Protein AF-A0A1Q3TSR3-F1 (afdb_monomer_lite)

Structure (mmCIF, N/CA/C/O backbone):
data_AF-A0A1Q3TSR3-F1
#
_entry.id   AF-A0A1Q3TSR3-F1
#
loop_
_atom_site.group_PDB
_atom_site.id
_atom_site.type_symbol
_atom_site.label_atom_id
_atom_site.label_alt_id
_atom_site.label_comp_id
_atom_site.label_asym_id
_atom_site.label_entity_id
_atom_site.label_seq_id
_atom_site.pdbx_PDB_ins_code
_atom_site.Cartn_x
_atom_site.Cartn_y
_atom_site.Cartn_z
_atom_site.occupancy
_atom_site.B_iso_or_equiv
_atom_site.auth_seq_id
_atom_site.auth_comp_id
_atom_site.auth_asym_id
_atom_site.auth_atom_id
_atom_site.pdbx_PDB_model_num
ATOM 1 N N . MET A 1 1 ? -26.569 11.097 -8.380 1.00 58.34 1 MET A N 1
ATOM 2 C CA . MET A 1 1 ? -26.283 9.776 -8.979 1.00 58.34 1 MET A CA 1
ATOM 3 C C . MET A 1 1 ? -24.776 9.674 -9.098 1.00 58.34 1 MET A C 1
ATOM 5 O O . MET A 1 1 ? -24.192 10.634 -9.585 1.00 58.34 1 MET A O 1
ATOM 9 N N . ALA A 1 2 ? -24.167 8.602 -8.595 1.00 80.19 2 ALA A N 1
ATOM 10 C CA . ALA A 1 2 ? -22.754 8.310 -8.834 1.00 80.19 2 ALA A CA 1
ATOM 11 C C . ALA A 1 2 ? -22.638 7.425 -10.086 1.00 80.19 2 ALA A C 1
ATOM 13 O O . ALA A 1 2 ? -23.535 6.622 -10.341 1.00 80.19 2 ALA A O 1
ATOM 14 N N . GLY A 1 3 ? -21.575 7.595 -10.866 1.00 85.56 3 GLY A N 1
ATOM 15 C CA . GLY A 1 3 ? -21.232 6.746 -12.009 1.00 85.56 3 GLY A CA 1
ATOM 16 C C . GLY A 1 3 ? -19.715 6.596 -12.090 1.00 85.56 3 GLY A C 1
ATOM 17 O O . GLY A 1 3 ? -19.014 7.419 -11.503 1.00 85.56 3 GLY A O 1
ATOM 18 N N . SER A 1 4 ? -19.234 5.569 -12.794 1.00 90.75 4 SER A N 1
ATOM 19 C CA . SER A 1 4 ? -17.802 5.372 -13.047 1.00 90.75 4 SER A CA 1
ATOM 20 C C . SER A 1 4 ? -17.506 5.007 -14.506 1.00 90.75 4 SER A C 1
ATOM 22 O O . SER A 1 4 ? -18.424 4.931 -15.333 1.00 90.75 4 SER A O 1
ATOM 24 N N . LYS A 1 5 ? -16.219 4.838 -14.830 1.00 93.31 5 LYS A N 1
ATOM 25 C CA . LYS A 1 5 ? -15.741 4.244 -16.079 1.00 93.31 5 LYS A CA 1
ATOM 26 C C . LYS A 1 5 ? -16.249 2.792 -16.173 1.00 93.31 5 LYS A C 1
ATOM 28 O O . LYS A 1 5 ? -16.798 2.234 -15.231 1.00 93.31 5 LYS A O 1
ATOM 33 N N . GLY A 1 6 ? -16.174 2.224 -17.373 1.00 95.50 6 GLY A N 1
ATOM 34 C CA . GLY A 1 6 ? -16.396 0.792 -17.566 1.00 95.50 6 GLY A CA 1
ATOM 35 C C . GLY A 1 6 ? -15.072 0.091 -17.825 1.00 95.50 6 GLY A C 1
ATOM 36 O O . GLY A 1 6 ? -14.167 0.707 -18.398 1.00 95.50 6 GLY A O 1
ATOM 37 N N . ASP A 1 7 ? -15.012 -1.206 -17.526 1.00 95.44 7 ASP A N 1
ATOM 38 C CA . ASP A 1 7 ? -13.801 -2.035 -17.566 1.00 95.44 7 ASP A CA 1
ATOM 39 C C . ASP A 1 7 ? -12.980 -1.864 -18.850 1.00 95.44 7 ASP A C 1
ATOM 41 O O . ASP A 1 7 ? -11.755 -1.804 -18.824 1.00 95.44 7 ASP A O 1
ATOM 45 N N . ALA A 1 8 ? -13.637 -1.765 -20.011 1.00 95.94 8 ALA A N 1
ATOM 46 C CA . ALA A 1 8 ? -12.945 -1.606 -21.290 1.00 95.94 8 ALA A CA 1
ATOM 47 C C . ALA A 1 8 ? -12.131 -0.300 -21.368 1.00 95.94 8 ALA A C 1
ATOM 49 O O . ALA A 1 8 ? -11.030 -0.280 -21.928 1.00 95.94 8 ALA A O 1
ATOM 50 N N . TYR A 1 9 ? -12.663 0.790 -20.812 1.00 96.88 9 TYR A N 1
ATOM 51 C CA . TYR A 1 9 ? -11.969 2.072 -20.788 1.00 96.88 9 TYR A CA 1
ATOM 52 C C . TYR A 1 9 ? -10.927 2.125 -19.669 1.00 96.88 9 TYR A C 1
ATOM 54 O O . TYR A 1 9 ? -9.826 2.609 -19.910 1.00 96.88 9 TYR A O 1
ATOM 62 N N . GLU A 1 10 ? -11.214 1.553 -18.499 1.00 97.06 10 GLU A N 1
ATOM 63 C CA . GLU A 1 10 ? -10.236 1.391 -17.410 1.00 97.06 10 GLU A CA 1
ATOM 64 C C . GLU A 1 10 ? -9.001 0.613 -17.875 1.00 97.06 10 GLU A C 1
ATOM 66 O O . GLU A 1 10 ? -7.874 1.082 -17.719 1.00 97.06 10 GLU A O 1
ATOM 71 N N . ASN A 1 11 ? -9.202 -0.515 -18.566 1.00 97.25 11 ASN A N 1
ATOM 72 C CA . ASN A 1 11 ? -8.103 -1.288 -19.145 1.00 97.25 11 ASN A CA 1
ATOM 73 C C . ASN A 1 11 ? -7.288 -0.450 -20.140 1.00 97.25 11 ASN A C 1
ATOM 75 O O . ASN A 1 11 ? -6.061 -0.489 -20.126 1.00 97.25 11 ASN A O 1
ATOM 79 N N . THR A 1 12 ? -7.960 0.352 -20.976 1.00 96.81 12 THR A N 1
ATOM 80 C CA . THR A 1 12 ? -7.287 1.234 -21.944 1.00 96.81 12 THR A CA 1
ATOM 81 C C . THR A 1 12 ? -6.431 2.289 -21.241 1.00 96.81 12 THR A C 1
ATOM 83 O O . THR A 1 12 ? -5.311 2.558 -21.679 1.00 96.81 12 THR A O 1
ATOM 86 N N . VAL A 1 13 ? -6.930 2.887 -20.154 1.00 96.19 13 VAL A N 1
ATOM 87 C CA . VAL A 1 13 ? -6.186 3.869 -19.350 1.00 96.19 13 VAL A CA 1
ATOM 88 C C . VAL A 1 13 ? -4.951 3.218 -18.731 1.00 96.19 13 VAL A C 1
ATOM 90 O O . VAL A 1 13 ? -3.838 3.718 -18.915 1.00 96.19 13 VAL A O 1
ATOM 93 N N . LEU A 1 14 ? -5.120 2.061 -18.091 1.00 96.94 14 LEU A N 1
ATOM 94 C CA . LEU A 1 14 ? -4.024 1.309 -17.484 1.00 96.94 14 LEU A CA 1
ATOM 95 C C . LEU A 1 14 ? -2.958 0.887 -18.500 1.00 96.94 14 LEU A C 1
ATOM 97 O O . LEU A 1 14 ? -1.765 1.053 -18.247 1.00 96.94 14 LEU A O 1
ATOM 101 N N . ASP A 1 15 ? -3.363 0.374 -19.660 1.00 97.25 15 ASP A N 1
ATOM 102 C CA . ASP A 1 15 ? -2.439 -0.050 -20.716 1.00 97.25 15 ASP A CA 1
ATOM 103 C C . ASP A 1 15 ? -1.756 1.133 -21.409 1.00 97.25 15 ASP A C 1
ATOM 105 O O . ASP A 1 15 ? -0.634 1.007 -21.898 1.00 97.25 15 ASP A O 1
ATOM 109 N N . THR A 1 16 ? -2.386 2.310 -21.399 1.00 95.38 16 THR A N 1
ATOM 110 C CA . THR A 1 16 ? -1.755 3.552 -21.858 1.00 95.38 16 THR A CA 1
ATOM 111 C C . THR A 1 16 ? -0.722 4.064 -20.859 1.00 95.38 16 THR A C 1
ATOM 113 O O . THR A 1 16 ? 0.236 4.714 -21.264 1.00 95.38 16 THR A O 1
ATOM 116 N N . ALA A 1 17 ? -0.877 3.794 -19.566 1.00 93.88 17 ALA A N 1
ATOM 117 C CA . ALA A 1 17 ? 0.067 4.256 -18.555 1.00 93.88 17 ALA A CA 1
ATOM 118 C C . ALA A 1 17 ? 1.223 3.270 -18.305 1.00 93.88 17 ALA A C 1
ATOM 120 O O . ALA A 1 17 ? 2.354 3.695 -18.052 1.00 93.88 17 ALA A O 1
ATOM 121 N N . LEU A 1 18 ? 0.949 1.965 -18.394 1.00 97.06 18 LEU A N 1
ATOM 122 C CA . LEU A 1 18 ? 1.868 0.877 -18.072 1.00 97.06 18 LEU A CA 1
ATOM 123 C C . LEU A 1 18 ? 1.843 -0.194 -19.168 1.00 97.06 18 LEU A C 1
ATOM 125 O O . LEU A 1 18 ? 0.794 -0.716 -19.528 1.00 97.06 18 LEU A O 1
ATOM 129 N N . GLY A 1 19 ? 3.017 -0.591 -19.641 1.00 97.00 19 GLY A N 1
ATOM 130 C CA . GLY A 1 19 ? 3.231 -1.623 -20.655 1.00 97.00 19 GLY A CA 1
ATOM 131 C C . GLY A 1 19 ? 3.391 -1.101 -22.087 1.00 97.00 19 GLY A C 1
ATOM 132 O O . GLY A 1 19 ? 3.723 -1.884 -22.976 1.00 97.00 19 GLY A O 1
ATOM 133 N N . ASN A 1 20 ? 3.218 0.205 -22.314 1.00 96.44 20 ASN A N 1
ATOM 134 C CA . ASN A 1 20 ? 3.200 0.832 -23.644 1.00 96.44 20 ASN A CA 1
ATOM 135 C C . ASN A 1 20 ? 4.579 1.251 -24.207 1.00 96.44 20 ASN A C 1
ATOM 137 O O . ASN A 1 20 ? 4.649 1.732 -25.337 1.00 96.44 20 ASN A O 1
ATOM 141 N N . GLY A 1 21 ? 5.665 1.141 -23.438 1.00 96.62 21 GLY A N 1
ATOM 142 C CA . GLY A 1 21 ? 7.004 1.608 -23.825 1.00 96.62 21 GLY A CA 1
ATOM 143 C C . GLY A 1 21 ? 7.363 3.044 -23.423 1.00 96.62 21 GLY A C 1
ATOM 144 O O . GLY A 1 21 ? 8.497 3.455 -23.668 1.00 96.62 21 GLY A O 1
ATOM 145 N N . SER A 1 22 ? 6.456 3.820 -22.818 1.00 95.12 22 SER A N 1
ATOM 146 C CA . SER A 1 22 ? 6.667 5.234 -22.473 1.00 95.12 22 SER A CA 1
ATOM 147 C C . SER A 1 22 ? 6.156 5.591 -21.065 1.00 95.12 22 SER A C 1
ATOM 149 O O . SER A 1 22 ? 4.959 5.487 -20.801 1.00 95.12 22 SER A O 1
ATOM 151 N N . PRO A 1 23 ? 7.024 6.052 -20.143 1.00 95.81 23 PRO A N 1
ATOM 152 C CA . PRO A 1 23 ? 8.473 6.206 -20.292 1.00 95.81 23 PRO A CA 1
ATOM 153 C C . PRO A 1 23 ? 9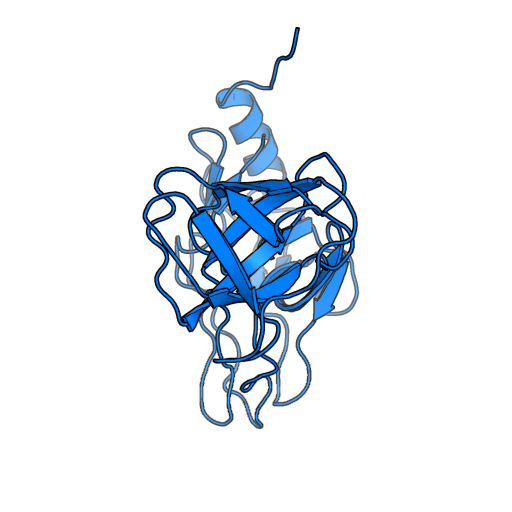.143 4.850 -20.530 1.00 95.81 23 PRO A C 1
ATOM 155 O O . PRO A 1 23 ? 8.568 3.830 -20.177 1.00 95.81 23 PRO A O 1
ATOM 158 N N . ALA A 1 24 ? 10.350 4.828 -21.105 1.00 97.50 24 ALA A N 1
ATOM 159 C CA . ALA A 1 24 ? 11.045 3.571 -21.411 1.00 97.50 24 ALA A CA 1
ATOM 160 C C . ALA A 1 24 ? 11.310 2.715 -20.160 1.00 97.50 24 ALA A C 1
ATOM 162 O O . ALA A 1 24 ? 11.262 1.484 -20.226 1.00 97.50 24 ALA A O 1
ATOM 163 N N . SER A 1 25 ? 11.543 3.373 -19.022 1.00 97.75 25 SER A N 1
ATOM 164 C CA . SER A 1 25 ? 11.776 2.738 -17.728 1.00 97.75 25 SER A CA 1
ATOM 165 C C . SER A 1 25 ? 10.881 3.339 -16.653 1.00 97.75 25 SER A C 1
ATOM 167 O O . SER A 1 25 ? 10.656 4.549 -16.625 1.00 97.75 25 SER A O 1
ATOM 169 N N . LEU A 1 26 ? 10.441 2.478 -15.744 1.00 98.19 26 LEU A N 1
ATOM 170 C CA . LEU A 1 26 ? 9.847 2.822 -14.457 1.00 98.19 26 LEU A CA 1
ATOM 171 C C . LEU A 1 26 ? 10.713 2.223 -13.351 1.00 98.19 26 LEU A C 1
ATOM 173 O O . LEU A 1 26 ? 11.457 1.270 -13.589 1.00 98.19 26 LEU A O 1
ATOM 177 N N . TYR A 1 27 ? 10.635 2.783 -12.151 1.00 98.69 27 TYR A N 1
ATOM 178 C CA . TYR A 1 27 ? 11.534 2.414 -11.063 1.00 98.69 27 TYR A CA 1
ATOM 179 C C . TYR A 1 27 ? 10.736 2.035 -9.824 1.00 98.69 27 TYR A C 1
ATOM 181 O O . TYR A 1 27 ? 10.052 2.873 -9.245 1.00 98.69 27 TYR A O 1
ATOM 189 N N . TRP A 1 28 ? 10.838 0.779 -9.408 1.00 98.69 28 TRP A N 1
ATOM 190 C CA . TRP A 1 28 ? 10.235 0.314 -8.167 1.00 98.69 28 TRP A CA 1
ATOM 191 C C . TRP A 1 28 ? 11.015 0.856 -6.976 1.00 98.69 28 TRP A C 1
ATOM 193 O O . TRP A 1 28 ? 12.214 0.604 -6.851 1.00 98.69 28 TRP A O 1
ATOM 203 N N . ALA A 1 29 ? 10.320 1.573 -6.105 1.00 98.56 29 ALA A N 1
ATOM 204 C CA . ALA A 1 29 ? 10.808 2.068 -4.832 1.00 98.56 29 ALA A CA 1
ATOM 205 C C . ALA A 1 29 ? 10.112 1.337 -3.677 1.00 98.56 29 ALA A C 1
ATOM 207 O O . ALA A 1 29 ? 8.945 0.958 -3.794 1.00 98.56 29 ALA A O 1
ATOM 208 N N . LEU A 1 30 ? 10.821 1.157 -2.563 1.00 98.44 30 LEU A N 1
ATOM 209 C CA . LEU A 1 30 ? 10.262 0.668 -1.305 1.00 98.44 30 LEU A CA 1
ATOM 210 C C . LEU A 1 30 ? 9.940 1.844 -0.391 1.00 98.44 30 LEU A C 1
ATOM 212 O O . LEU A 1 30 ? 10.745 2.762 -0.234 1.00 98.44 30 LEU A O 1
ATOM 216 N N . VAL A 1 31 ? 8.771 1.787 0.235 1.00 97.88 31 VAL A N 1
ATOM 217 C CA . VAL A 1 31 ? 8.251 2.859 1.083 1.00 97.88 31 VAL A CA 1
ATOM 218 C C . VAL A 1 31 ? 8.373 2.469 2.552 1.00 97.88 31 VAL A C 1
ATOM 220 O O . VAL A 1 31 ? 7.872 1.418 2.954 1.00 97.88 31 VAL A O 1
ATOM 223 N N . GLN A 1 32 ? 9.021 3.320 3.352 1.00 95.38 32 GLN A N 1
ATOM 224 C CA . GLN A 1 32 ? 9.084 3.183 4.810 1.00 95.38 32 GLN A CA 1
ATOM 225 C C . GLN A 1 32 ? 7.893 3.856 5.494 1.00 95.38 32 GLN A C 1
ATOM 227 O O . GLN A 1 32 ? 7.334 3.295 6.421 1.00 95.38 32 GLN A O 1
ATOM 232 N N . GLU A 1 33 ? 7.450 5.022 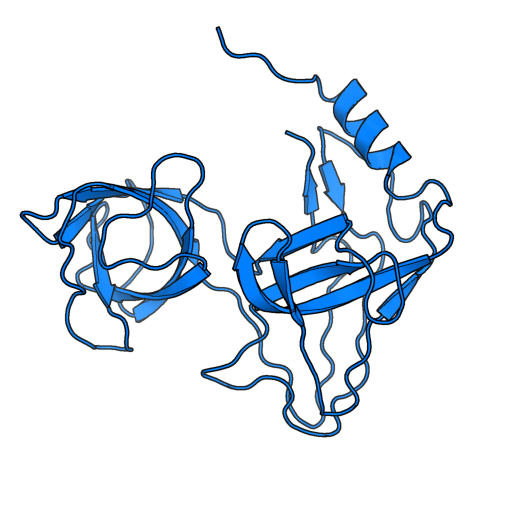5.032 1.00 93.31 33 GLU A N 1
ATOM 233 C CA . GLU A 1 33 ? 6.310 5.714 5.643 1.00 93.31 33 GLU A CA 1
ATOM 234 C C . GLU A 1 33 ? 5.465 6.386 4.572 1.00 93.31 33 GLU A C 1
ATOM 236 O O . GLU A 1 33 ? 6.003 7.058 3.701 1.00 93.31 33 GLU A O 1
ATOM 241 N N . PHE A 1 34 ? 4.144 6.246 4.648 1.00 93.44 34 PHE A N 1
ATOM 242 C CA . PHE A 1 34 ? 3.217 7.022 3.825 1.00 93.44 34 PHE A CA 1
ATOM 243 C C . PHE A 1 34 ? 2.778 8.257 4.602 1.00 93.44 34 PHE A C 1
ATOM 245 O O . PHE A 1 34 ? 2.443 8.161 5.781 1.00 93.44 34 PHE A O 1
ATOM 252 N N . THR A 1 35 ? 2.780 9.414 3.946 1.00 89.31 35 THR A N 1
ATOM 253 C CA . THR A 1 35 ? 2.450 10.709 4.566 1.00 89.31 35 THR A CA 1
ATOM 254 C C . THR A 1 35 ? 1.221 11.369 3.948 1.00 89.31 35 THR A C 1
ATOM 256 O O . THR A 1 35 ? 0.765 12.399 4.439 1.00 89.31 35 THR A O 1
ATOM 259 N N . GLY A 1 36 ? 0.684 10.786 2.877 1.00 86.81 36 GLY A N 1
ATOM 260 C CA . GLY A 1 36 ? -0.426 11.330 2.110 1.00 86.81 36 GLY A CA 1
ATOM 261 C C . GLY A 1 36 ? -0.619 10.571 0.802 1.00 86.81 36 GLY A C 1
ATOM 262 O O . GLY A 1 36 ? 0.017 9.545 0.558 1.00 86.81 36 GLY A O 1
ATOM 263 N N . ASP A 1 37 ? -1.499 11.093 -0.045 1.00 84.69 37 ASP A N 1
ATOM 264 C CA . ASP A 1 37 ? -1.742 10.553 -1.381 1.00 84.69 37 ASP A CA 1
ATOM 265 C C . ASP A 1 37 ? -0.519 10.774 -2.284 1.00 84.69 37 ASP A C 1
ATOM 267 O O . ASP A 1 37 ? -0.150 11.908 -2.595 1.00 84.69 37 ASP A O 1
ATOM 271 N N . GLY A 1 38 ? 0.157 9.684 -2.650 1.00 84.50 38 GLY A N 1
ATOM 272 C CA . GLY A 1 38 ? 1.358 9.713 -3.486 1.00 84.50 38 GLY A CA 1
ATOM 273 C C . GLY A 1 38 ? 2.601 10.289 -2.807 1.00 84.50 38 GLY A C 1
ATOM 274 O O . GLY A 1 38 ? 3.635 10.427 -3.461 1.00 84.50 38 GLY A O 1
ATOM 275 N N . THR A 1 39 ? 2.535 10.599 -1.508 1.00 91.50 39 THR A N 1
ATOM 276 C CA . THR A 1 39 ? 3.655 11.155 -0.740 1.00 91.50 39 THR A CA 1
ATOM 277 C C . THR A 1 39 ? 4.121 10.186 0.336 1.00 91.50 39 THR A C 1
ATOM 279 O O . THR A 1 39 ? 3.323 9.617 1.085 1.00 91.50 39 THR A O 1
ATOM 282 N N . PHE A 1 40 ? 5.435 10.001 0.426 1.00 95.88 40 PHE A N 1
ATOM 283 C CA . PHE A 1 40 ? 6.030 9.008 1.310 1.00 95.88 40 PHE A CA 1
ATOM 284 C C . PHE A 1 40 ? 7.512 9.274 1.591 1.00 95.88 40 PHE A C 1
ATOM 286 O O . PHE A 1 40 ? 8.190 9.992 0.853 1.00 95.88 40 PHE A O 1
ATOM 293 N N . THR A 1 41 ? 8.017 8.625 2.637 1.00 95.88 41 THR A N 1
ATOM 294 C CA . THR A 1 41 ? 9.440 8.442 2.918 1.00 95.88 41 THR A CA 1
ATOM 295 C C . THR A 1 41 ? 9.911 7.156 2.244 1.00 95.88 41 THR A C 1
ATOM 297 O O . THR A 1 41 ? 9.470 6.053 2.579 1.00 95.88 41 THR A O 1
ATOM 300 N N . GLU A 1 42 ? 10.802 7.293 1.266 1.00 97.31 42 GLU A N 1
ATOM 301 C CA . GLU A 1 42 ? 11.433 6.159 0.592 1.00 97.31 42 GLU A CA 1
ATOM 302 C C . GLU A 1 42 ? 12.512 5.517 1.479 1.00 97.31 42 GLU A C 1
ATOM 304 O O . GLU A 1 42 ? 13.198 6.205 2.237 1.00 97.31 42 GLU A O 1
ATOM 309 N N . ALA A 1 43 ? 12.687 4.200 1.355 1.00 97.25 43 ALA A N 1
ATOM 310 C CA . ALA A 1 43 ? 13.788 3.487 1.989 1.00 97.25 43 ALA A CA 1
ATOM 311 C C . ALA A 1 43 ? 15.158 4.072 1.596 1.00 97.25 43 ALA A C 1
ATOM 313 O O . ALA A 1 43 ? 15.348 4.627 0.513 1.00 97.25 43 ALA A O 1
ATOM 314 N N . SER A 1 44 ? 16.142 3.946 2.485 1.00 96.38 44 SER A N 1
ATOM 315 C CA . SER A 1 44 ? 17.504 4.431 2.245 1.00 96.38 44 SER A CA 1
ATOM 316 C C . SER A 1 44 ? 18.540 3.643 3.054 1.00 96.38 44 SER A C 1
ATOM 318 O O . SER A 1 44 ? 18.196 2.903 3.973 1.00 96.38 44 SER A O 1
ATOM 320 N N . GLY A 1 45 ? 19.823 3.788 2.707 1.00 96.06 45 GLY A N 1
ATOM 321 C CA . GLY A 1 45 ? 20.923 3.072 3.366 1.00 96.06 45 GLY A CA 1
ATOM 322 C C . GLY A 1 45 ? 21.078 1.619 2.903 1.00 96.06 45 GLY A C 1
ATOM 323 O O . GLY A 1 45 ? 20.423 1.186 1.963 1.00 96.06 45 GLY A O 1
ATOM 324 N N . GLY A 1 46 ? 22.008 0.873 3.511 1.00 95.38 46 GLY A N 1
ATOM 325 C CA . GLY A 1 46 ? 22.192 -0.572 3.283 1.00 95.38 46 GLY A CA 1
ATOM 326 C C . GLY A 1 46 ? 22.301 -1.022 1.819 1.00 95.38 46 GLY A C 1
ATOM 327 O O . GLY A 1 46 ? 21.850 -2.113 1.492 1.00 95.38 46 GLY A O 1
ATOM 328 N N . SER A 1 47 ? 22.886 -0.203 0.940 1.00 96.88 47 SER A N 1
ATOM 329 C CA . SER A 1 47 ? 22.940 -0.401 -0.521 1.00 96.88 47 SER A CA 1
ATOM 330 C C . SER A 1 47 ? 21.604 -0.315 -1.268 1.00 96.88 47 SER A C 1
ATOM 332 O O . SER A 1 47 ? 21.609 -0.518 -2.478 1.00 96.88 47 SER A O 1
ATOM 334 N N . TYR A 1 48 ? 20.495 0.034 -0.611 1.00 98.12 48 TYR A N 1
ATOM 335 C CA . TYR A 1 48 ? 19.203 0.245 -1.261 1.00 98.12 48 TYR A CA 1
ATOM 336 C C . TYR A 1 48 ? 19.314 1.158 -2.490 1.00 98.12 48 TYR A C 1
ATOM 338 O O . TYR A 1 48 ? 19.896 2.244 -2.438 1.00 98.12 48 TYR A O 1
ATOM 346 N N . ALA A 1 49 ? 18.692 0.716 -3.577 1.00 98.31 49 ALA A N 1
ATOM 347 C CA . ALA A 1 49 ? 18.436 1.502 -4.769 1.00 98.31 49 ALA A CA 1
ATOM 348 C C . ALA A 1 49 ? 17.110 1.045 -5.386 1.00 98.31 49 ALA A C 1
ATOM 350 O O . ALA A 1 49 ? 16.741 -0.129 -5.272 1.00 98.31 49 ALA A O 1
ATOM 351 N N . ARG A 1 50 ? 16.418 1.959 -6.075 1.00 98.69 50 ARG A N 1
ATOM 352 C CA . ARG A 1 50 ? 15.226 1.613 -6.855 1.00 98.69 50 ARG A CA 1
ATOM 353 C C . ARG A 1 50 ? 15.565 0.582 -7.930 1.00 98.69 50 ARG A C 1
ATOM 355 O O . ARG A 1 50 ? 16.630 0.646 -8.545 1.00 98.69 50 ARG A O 1
ATOM 362 N N . VAL A 1 51 ? 14.634 -0.323 -8.216 1.00 98.75 51 VAL A N 1
ATOM 363 C CA . VAL A 1 51 ? 14.803 -1.330 -9.273 1.00 98.75 51 VAL A CA 1
ATOM 364 C C . VAL A 1 51 ? 14.186 -0.817 -10.566 1.00 98.75 51 VAL A C 1
ATOM 366 O O . VAL A 1 51 ? 12.972 -0.642 -10.659 1.00 98.75 51 VAL A O 1
ATOM 369 N N . ALA A 1 52 ? 15.020 -0.587 -11.579 1.00 98.50 52 ALA A N 1
ATOM 370 C CA . ALA A 1 52 ? 14.554 -0.213 -12.907 1.00 98.50 52 ALA A CA 1
ATOM 371 C C . ALA A 1 52 ? 13.875 -1.402 -13.602 1.00 98.50 52 ALA A C 1
ATOM 373 O O . ALA A 1 52 ? 14.415 -2.507 -13.643 1.00 98.50 52 ALA A O 1
ATOM 374 N N . GLN A 1 53 ? 12.724 -1.155 -14.215 1.00 97.88 53 GLN A N 1
ATOM 375 C CA . GLN A 1 53 ? 12.056 -2.086 -15.113 1.00 97.88 53 GLN A CA 1
ATOM 376 C C . GLN A 1 53 ? 11.669 -1.384 -16.408 1.00 97.88 53 GLN A C 1
ATOM 378 O O . GLN A 1 53 ? 11.155 -0.266 -16.400 1.00 97.88 53 GLN A O 1
ATOM 383 N N . THR A 1 54 ? 11.888 -2.060 -17.536 1.00 98.44 54 THR A N 1
ATOM 384 C CA . THR A 1 54 ? 11.385 -1.598 -18.831 1.00 98.44 54 THR A CA 1
ATOM 385 C C . THR A 1 54 ? 9.863 -1.544 -18.795 1.00 98.44 54 THR A C 1
ATOM 387 O O . THR A 1 54 ? 9.221 -2.515 -18.393 1.00 98.44 54 THR A O 1
ATOM 390 N N . ASN A 1 55 ? 9.278 -0.442 -19.242 1.00 98.19 55 ASN A N 1
ATOM 391 C CA . ASN A 1 55 ? 7.833 -0.283 -19.302 1.00 98.19 55 ASN A CA 1
ATOM 392 C C . ASN A 1 55 ? 7.264 -1.018 -20.526 1.00 98.19 55 ASN A C 1
ATOM 394 O O . ASN A 1 55 ? 7.077 -0.427 -21.580 1.00 98.19 55 ASN A O 1
ATOM 398 N N . ASN A 1 56 ? 7.056 -2.326 -20.436 1.00 98.06 56 ASN A N 1
ATOM 399 C CA . ASN A 1 56 ? 6.596 -3.150 -21.555 1.00 98.06 56 ASN A CA 1
ATOM 400 C C . ASN A 1 56 ? 5.577 -4.197 -21.093 1.00 98.06 56 ASN A C 1
ATOM 402 O O . ASN A 1 56 ? 5.377 -4.389 -19.896 1.00 98.06 56 ASN A O 1
ATOM 406 N N . SER A 1 57 ? 4.969 -4.908 -22.040 1.00 97.25 57 SER A N 1
ATOM 407 C CA . SER A 1 57 ? 3.966 -5.940 -21.755 1.00 97.25 57 SER A CA 1
ATOM 408 C C . SER A 1 57 ? 4.504 -7.152 -20.984 1.00 97.25 57 SER A C 1
ATOM 410 O O . SER A 1 57 ? 3.716 -7.931 -20.462 1.00 97.25 57 SER A O 1
ATOM 412 N N . THR A 1 58 ? 5.825 -7.340 -20.900 1.00 98.12 58 THR A N 1
ATOM 413 C CA . THR A 1 58 ? 6.424 -8.398 -20.072 1.00 98.12 58 THR A CA 1
ATOM 414 C C . THR A 1 58 ? 6.395 -8.013 -18.596 1.00 98.12 58 THR A C 1
ATOM 416 O O . THR A 1 58 ? 6.000 -8.816 -17.758 1.00 98.12 58 THR A O 1
ATOM 419 N N . ASN A 1 59 ? 6.793 -6.782 -18.268 1.00 98.25 59 ASN A N 1
ATOM 420 C CA . ASN A 1 59 ? 6.821 -6.294 -16.887 1.00 98.25 59 ASN A CA 1
ATOM 421 C C . ASN A 1 59 ? 5.458 -5.765 -16.422 1.00 98.25 59 ASN A C 1
ATOM 423 O O . ASN A 1 59 ? 5.171 -5.800 -15.230 1.00 98.25 59 ASN A O 1
ATOM 427 N N . PHE A 1 60 ? 4.606 -5.333 -17.353 1.00 98.00 60 PHE A N 1
ATOM 428 C CA . PHE A 1 60 ? 3.253 -4.834 -17.105 1.00 98.00 60 PHE A CA 1
ATOM 429 C C . PHE A 1 60 ? 2.273 -5.406 -18.156 1.00 98.00 60 PHE A C 1
ATOM 431 O O . PHE A 1 60 ? 1.925 -4.702 -19.111 1.00 98.00 60 PHE A O 1
ATOM 438 N N . PRO A 1 61 ? 1.848 -6.682 -18.020 1.00 98.12 61 PRO A N 1
ATOM 439 C CA . PRO A 1 61 ? 0.914 -7.360 -18.930 1.00 98.12 61 PRO A CA 1
ATOM 440 C C . PRO A 1 61 ? -0.400 -6.605 -19.133 1.00 98.12 61 PRO A C 1
ATOM 442 O O . PRO A 1 61 ? -0.732 -5.746 -18.331 1.00 98.12 61 PRO A O 1
ATOM 445 N N . ALA A 1 62 ? -1.150 -6.916 -20.191 1.00 97.44 62 ALA A N 1
ATOM 446 C CA . ALA A 1 62 ? -2.398 -6.216 -20.510 1.00 97.44 62 ALA A CA 1
ATOM 447 C C . ALA A 1 62 ? -3.399 -6.218 -19.337 1.00 97.44 62 ALA A C 1
ATOM 449 O O . ALA A 1 62 ? -3.538 -7.222 -18.633 1.00 97.44 62 ALA A O 1
ATOM 450 N N . ALA A 1 63 ? -4.084 -5.093 -19.145 1.00 97.75 63 ALA A N 1
ATOM 451 C CA . ALA A 1 63 ? -5.115 -4.945 -18.130 1.00 97.75 63 ALA A CA 1
ATOM 452 C C . ALA A 1 63 ? -6.376 -5.755 -18.457 1.00 97.75 63 ALA A C 1
ATOM 454 O O . ALA A 1 63 ? -6.723 -5.989 -19.617 1.00 97.75 63 ALA A O 1
ATOM 455 N N . SER A 1 64 ? -7.075 -6.182 -17.409 1.00 96.62 64 SER A N 1
ATOM 456 C CA . SER A 1 64 ? -8.349 -6.889 -17.492 1.00 96.62 64 SER A CA 1
ATOM 457 C C . SER A 1 64 ? -9.185 -6.594 -16.250 1.00 96.62 64 SER A C 1
ATOM 459 O O . SER A 1 64 ? -8.664 -6.605 -15.138 1.00 96.62 64 SER A O 1
ATOM 461 N N . GLY A 1 65 ? -10.493 -6.383 -16.428 1.00 95.31 65 GLY A N 1
ATOM 462 C CA . GLY A 1 65 ? -11.414 -6.073 -15.325 1.00 95.31 65 GLY A CA 1
ATOM 463 C C . GLY A 1 65 ? -11.025 -4.819 -14.535 1.00 95.31 65 GLY A C 1
ATOM 464 O O . GLY A 1 65 ? -11.066 -4.844 -13.309 1.00 95.31 65 GLY A O 1
ATOM 465 N N . GLY A 1 66 ? -10.535 -3.784 -15.224 1.00 96.06 66 GLY A N 1
ATOM 466 C CA . GLY A 1 66 ? -10.139 -2.514 -14.615 1.00 96.06 66 GLY A CA 1
ATOM 467 C C . GLY A 1 66 ? -8.845 -2.578 -13.806 1.00 96.06 66 GLY A C 1
ATOM 468 O O . GLY A 1 66 ? -8.562 -1.686 -13.015 1.00 96.06 66 GLY A O 1
ATOM 469 N N . SER A 1 67 ? -8.051 -3.642 -13.954 1.00 95.94 67 SER A N 1
ATOM 470 C CA . SER A 1 67 ? -6.839 -3.857 -13.160 1.00 95.94 67 SER A CA 1
ATOM 471 C C . SER A 1 67 ? -5.717 -4.511 -13.960 1.00 95.94 67 SER A C 1
ATOM 473 O O . SER A 1 67 ? -5.949 -5.206 -14.950 1.00 95.94 67 SER A O 1
ATOM 475 N N . LYS A 1 68 ? -4.475 -4.339 -13.505 1.00 96.12 68 LYS A N 1
ATOM 476 C CA . LYS A 1 68 ? -3.317 -5.100 -13.987 1.00 96.12 68 LYS A CA 1
ATOM 477 C C . LYS A 1 68 ? -2.289 -5.333 -12.894 1.00 96.12 68 LYS A C 1
ATOM 479 O O . LYS A 1 68 ? -2.253 -4.611 -11.902 1.00 96.12 68 LYS A O 1
ATOM 484 N N . SER A 1 69 ? -1.416 -6.310 -13.109 1.00 96.94 69 SER A N 1
ATOM 485 C CA . SER A 1 69 ? -0.376 -6.673 -12.147 1.00 96.94 69 SER A CA 1
ATOM 486 C C . SER A 1 69 ? 1.026 -6.561 -12.728 1.00 96.94 69 SER A C 1
ATOM 488 O O . SER A 1 69 ? 1.206 -6.517 -13.946 1.00 96.94 69 SER A O 1
ATOM 490 N N . ASN A 1 70 ? 2.042 -6.539 -11.863 1.00 97.88 70 ASN A N 1
ATOM 491 C CA . ASN A 1 70 ? 3.428 -6.668 -12.306 1.00 97.88 70 ASN A CA 1
ATOM 492 C C . ASN A 1 70 ? 3.663 -8.070 -12.900 1.00 97.88 70 ASN A C 1
ATOM 494 O O . ASN A 1 70 ? 3.387 -9.082 -12.263 1.00 97.88 70 ASN A O 1
ATOM 498 N N . GLY A 1 71 ? 4.176 -8.148 -14.126 1.00 98.12 71 GLY A N 1
ATOM 499 C CA . GLY A 1 71 ? 4.359 -9.413 -14.846 1.00 98.12 71 GLY A CA 1
ATOM 500 C C . GLY A 1 71 ? 5.633 -10.169 -14.479 1.00 98.12 71 GLY A C 1
ATOM 501 O O . GLY A 1 71 ? 5.740 -11.367 -14.732 1.00 98.12 71 GLY A O 1
ATOM 502 N N . THR A 1 72 ? 6.597 -9.494 -13.855 1.00 98.44 72 THR A N 1
ATOM 503 C CA . THR A 1 72 ? 7.887 -10.071 -13.469 1.00 98.44 72 THR A CA 1
ATOM 504 C C . THR A 1 72 ? 8.207 -9.785 -12.010 1.00 98.44 72 THR A C 1
ATOM 506 O O . THR A 1 72 ? 7.755 -8.796 -11.426 1.00 98.44 72 THR A O 1
ATOM 509 N N . THR A 1 73 ? 9.002 -10.674 -11.416 1.00 98.50 73 THR A N 1
ATOM 510 C CA . THR A 1 73 ? 9.541 -10.491 -10.070 1.00 98.50 73 THR A CA 1
ATOM 511 C C . THR A 1 73 ? 10.494 -9.298 -10.044 1.00 98.50 73 THR A C 1
ATOM 513 O O . THR A 1 73 ? 11.399 -9.195 -10.873 1.00 98.50 73 THR A O 1
ATOM 516 N N . VAL A 1 74 ? 10.311 -8.421 -9.062 1.00 98.56 74 VAL A N 1
ATOM 517 C CA . VAL A 1 74 ? 11.203 -7.303 -8.755 1.00 98.56 74 VAL A CA 1
ATOM 518 C C . VAL A 1 74 ? 12.097 -7.727 -7.596 1.00 98.56 74 VAL A C 1
ATOM 520 O O . VAL A 1 74 ? 11.609 -8.004 -6.501 1.00 98.56 74 VAL A O 1
ATOM 523 N N . THR A 1 75 ? 13.406 -7.777 -7.822 1.00 98.44 75 THR A N 1
ATOM 524 C CA . THR A 1 75 ? 14.391 -8.135 -6.794 1.00 98.44 75 THR A CA 1
ATOM 525 C C . THR A 1 75 ? 15.261 -6.927 -6.494 1.00 98.44 75 THR A C 1
ATOM 527 O O . THR A 1 75 ? 15.989 -6.451 -7.364 1.00 98.44 75 THR A O 1
ATOM 530 N N . PHE A 1 76 ? 15.184 -6.433 -5.261 1.00 98.56 76 PHE A N 1
ATOM 531 C CA . PHE A 1 76 ? 16.087 -5.399 -4.768 1.00 98.56 76 PHE A CA 1
ATOM 532 C C . PHE A 1 76 ? 17.453 -6.013 -4.469 1.00 98.56 76 PHE A C 1
ATOM 534 O O . PHE A 1 76 ? 17.581 -7.227 -4.313 1.00 98.56 76 PHE A O 1
ATOM 541 N N . VAL A 1 77 ? 18.493 -5.185 -4.400 1.00 97.81 77 VAL A N 1
ATOM 542 C CA . VAL A 1 77 ? 19.851 -5.659 -4.095 1.00 97.81 77 VAL A CA 1
ATOM 543 C C . VAL A 1 77 ? 19.925 -6.304 -2.706 1.00 97.81 77 VAL A C 1
ATOM 545 O O . VAL A 1 77 ? 19.078 -6.068 -1.851 1.00 97.81 77 VAL A O 1
ATOM 548 N N . GLN A 1 78 ? 20.916 -7.149 -2.434 1.00 97.94 78 GLN A N 1
ATOM 549 C CA . GLN A 1 78 ? 21.093 -7.651 -1.069 1.00 97.94 78 GLN A CA 1
ATOM 550 C C . GLN A 1 78 ? 21.477 -6.489 -0.146 1.00 97.94 78 GLN A C 1
ATOM 552 O O . GLN A 1 78 ? 22.358 -5.699 -0.490 1.00 97.94 78 GLN A O 1
ATOM 557 N N . ALA A 1 79 ? 20.828 -6.382 1.013 1.00 98.12 79 ALA A N 1
ATOM 558 C CA . ALA A 1 79 ? 21.121 -5.298 1.935 1.00 98.12 79 ALA A CA 1
ATOM 559 C C . ALA A 1 79 ? 22.511 -5.473 2.563 1.00 98.12 79 ALA A C 1
ATOM 561 O O . ALA A 1 79 ? 22.850 -6.551 3.059 1.00 98.12 79 ALA A O 1
ATOM 562 N N . THR A 1 80 ? 23.295 -4.398 2.595 1.00 98.25 80 THR A N 1
ATOM 563 C CA . THR A 1 80 ? 24.625 -4.348 3.237 1.00 98.25 80 THR A CA 1
ATOM 564 C C . THR A 1 80 ? 24.596 -3.780 4.657 1.00 98.25 80 THR A C 1
ATOM 566 O O . THR A 1 80 ? 25.620 -3.745 5.335 1.00 98.25 80 THR A O 1
ATOM 569 N N . ALA A 1 81 ? 23.420 -3.360 5.117 1.00 97.31 81 ALA A N 1
ATOM 570 C CA . ALA A 1 81 ? 23.091 -2.994 6.489 1.00 97.31 81 ALA A CA 1
ATOM 571 C C . ALA A 1 81 ? 21.585 -3.215 6.697 1.00 97.31 81 ALA A C 1
ATOM 573 O O . ALA A 1 81 ? 20.861 -3.437 5.725 1.00 97.31 81 ALA A O 1
ATOM 574 N N . ASP A 1 82 ? 21.100 -3.134 7.935 1.00 97.12 82 ASP A N 1
ATOM 575 C CA . ASP A 1 82 ? 19.655 -3.095 8.178 1.00 97.12 82 ASP A CA 1
ATOM 576 C C . ASP A 1 82 ? 19.073 -1.814 7.550 1.00 97.12 82 ASP A C 1
ATOM 578 O O . ASP A 1 82 ? 19.453 -0.706 7.923 1.00 97.12 82 ASP A O 1
ATOM 582 N N . ILE A 1 83 ? 18.182 -1.978 6.566 1.00 97.19 83 ILE A N 1
ATOM 583 C CA . ILE A 1 83 ? 17.455 -0.882 5.903 1.00 97.19 83 ILE A CA 1
ATOM 584 C C . ILE A 1 83 ? 16.140 -0.629 6.638 1.00 97.19 83 ILE A C 1
ATOM 586 O O . ILE A 1 83 ? 15.758 0.514 6.864 1.00 97.19 83 ILE A O 1
ATOM 590 N N . ALA A 1 84 ? 15.442 -1.703 7.005 1.00 95.81 84 ALA A N 1
ATOM 591 C CA . ALA A 1 84 ? 14.171 -1.652 7.710 1.00 95.81 84 ALA A CA 1
ATOM 592 C C . ALA A 1 84 ? 14.048 -2.851 8.663 1.00 95.81 84 ALA A C 1
ATOM 594 O O . ALA A 1 84 ? 14.066 -4.008 8.231 1.00 95.81 84 ALA A O 1
ATOM 595 N N . ALA A 1 85 ? 13.921 -2.567 9.955 1.00 91.50 85 ALA A N 1
ATOM 596 C CA . ALA A 1 85 ? 13.762 -3.525 11.042 1.00 91.50 85 ALA A CA 1
ATOM 597 C C . ALA A 1 85 ? 12.756 -2.969 12.057 1.00 91.50 85 ALA A C 1
ATOM 599 O O . ALA A 1 85 ? 12.684 -1.754 12.237 1.00 91.50 85 ALA A O 1
ATOM 600 N N . ASP A 1 86 ? 11.993 -3.846 12.719 1.00 86.00 86 ASP A N 1
ATOM 601 C CA . ASP A 1 86 ? 10.974 -3.442 13.704 1.00 86.00 86 ASP A CA 1
ATOM 602 C C . ASP A 1 86 ? 11.535 -2.403 14.709 1.00 86.00 86 ASP A C 1
ATOM 604 O O . ASP A 1 86 ? 12.624 -2.615 15.255 1.00 86.00 86 ASP A O 1
ATOM 608 N N . PRO A 1 87 ? 10.840 -1.273 14.952 1.00 83.88 87 PRO A N 1
ATOM 609 C CA . PRO A 1 87 ? 9.496 -0.929 14.471 1.00 83.88 87 PRO A CA 1
ATOM 610 C C . PRO A 1 87 ? 9.422 -0.325 13.055 1.00 83.88 87 PRO A C 1
ATOM 612 O O . PRO A 1 87 ? 8.331 -0.227 12.503 1.00 83.88 87 PRO A O 1
ATOM 615 N N . ASN A 1 88 ? 10.551 0.039 12.444 1.00 89.69 88 ASN A N 1
ATOM 616 C CA . ASN A 1 88 ? 10.615 0.760 11.169 1.00 89.69 88 ASN A CA 1
ATOM 617 C C . ASN A 1 88 ? 10.726 -0.220 9.991 1.00 89.69 88 ASN A C 1
ATOM 619 O O . ASN A 1 88 ? 11.818 -0.670 9.638 1.00 89.69 88 ASN A O 1
ATOM 623 N N . ARG A 1 89 ? 9.590 -0.584 9.391 1.00 95.25 89 ARG A N 1
ATOM 624 C CA . ARG A 1 89 ? 9.489 -1.633 8.359 1.00 95.25 89 ARG A CA 1
ATOM 625 C C . ARG A 1 89 ? 9.273 -1.027 6.967 1.00 95.25 89 ARG A C 1
ATOM 627 O O . ARG A 1 89 ? 9.086 0.173 6.818 1.00 95.25 89 ARG A O 1
ATOM 634 N N . ILE A 1 90 ? 9.313 -1.855 5.928 1.00 97.94 90 ILE A N 1
ATOM 635 C CA . ILE A 1 90 ? 8.850 -1.473 4.591 1.00 97.94 90 ILE A CA 1
ATOM 636 C C . ILE A 1 90 ? 7.340 -1.676 4.543 1.00 97.94 90 ILE A C 1
ATOM 638 O O . ILE A 1 90 ? 6.873 -2.813 4.588 1.00 97.94 90 ILE A O 1
ATOM 642 N N . HIS A 1 91 ? 6.586 -0.588 4.447 1.00 96.56 91 HIS A N 1
ATOM 643 C CA . HIS A 1 91 ? 5.125 -0.596 4.472 1.00 96.56 91 HIS A CA 1
ATOM 644 C C . HIS A 1 91 ? 4.487 -0.625 3.086 1.00 96.56 91 HIS A C 1
ATOM 646 O O . HIS A 1 91 ? 3.278 -0.800 2.992 1.00 96.56 91 HIS A O 1
ATOM 652 N N . GLY A 1 92 ? 5.255 -0.469 2.010 1.00 97.19 92 GLY A N 1
ATOM 653 C CA . GLY A 1 92 ? 4.691 -0.513 0.668 1.00 97.19 92 GLY A CA 1
ATOM 654 C C . GLY A 1 92 ? 5.703 -0.301 -0.442 1.00 97.19 92 GLY A C 1
ATOM 655 O O . GLY A 1 92 ? 6.915 -0.451 -0.260 1.00 97.19 92 GLY A O 1
ATOM 656 N N . TRP A 1 93 ? 5.174 0.065 -1.600 1.00 97.94 93 TRP A N 1
ATOM 657 C CA . TRP A 1 93 ? 5.914 0.263 -2.835 1.00 97.94 93 TRP A CA 1
ATOM 658 C C . TRP A 1 93 ? 5.435 1.521 -3.564 1.00 97.94 93 TRP A C 1
ATOM 660 O O . TRP A 1 93 ? 4.311 1.988 -3.371 1.00 97.94 93 TRP A O 1
ATOM 670 N N . ALA A 1 94 ? 6.291 2.043 -4.437 1.00 98.25 94 ALA A N 1
ATOM 671 C CA . ALA A 1 94 ? 5.928 3.054 -5.419 1.00 98.25 94 ALA A CA 1
ATOM 672 C C . ALA A 1 94 ? 6.579 2.752 -6.774 1.00 98.25 94 ALA A C 1
ATOM 674 O O . ALA A 1 94 ? 7.691 2.228 -6.842 1.00 98.25 94 ALA A O 1
ATOM 675 N N . LEU A 1 95 ? 5.891 3.091 -7.861 1.00 97.88 95 LEU A N 1
ATOM 676 C CA . LEU A 1 95 ? 6.440 3.134 -9.213 1.00 97.88 95 LEU A CA 1
ATOM 677 C C . LEU A 1 95 ? 6.803 4.575 -9.550 1.00 97.88 95 LEU A C 1
ATOM 679 O O . LEU A 1 95 ? 5.931 5.422 -9.736 1.00 97.88 95 LEU A O 1
ATOM 683 N N . MET A 1 96 ? 8.099 4.832 -9.649 1.00 98.12 96 MET A N 1
ATOM 684 C CA . MET A 1 96 ? 8.674 6.153 -9.864 1.00 98.12 96 MET A CA 1
ATOM 685 C C . MET A 1 96 ? 9.020 6.381 -11.333 1.00 98.12 96 MET A C 1
ATOM 687 O O . MET A 1 96 ? 9.357 5.443 -12.061 1.00 98.12 96 MET A O 1
ATOM 691 N N . ASP A 1 97 ? 8.994 7.642 -11.760 1.00 97.00 97 ASP A N 1
ATOM 692 C CA . ASP A 1 97 ? 9.380 8.058 -13.116 1.00 97.00 97 ASP A CA 1
ATOM 693 C C . ASP A 1 97 ? 10.894 8.303 -13.306 1.00 97.00 97 ASP A C 1
ATOM 695 O O . ASP A 1 97 ? 11.347 8.510 -14.432 1.00 97.00 97 ASP A O 1
ATOM 699 N N . ALA A 1 98 ? 11.686 8.224 -12.232 1.00 97.75 98 ALA A N 1
ATOM 700 C CA . ALA A 1 98 ? 13.134 8.429 -12.243 1.00 97.75 98 ALA A CA 1
ATOM 701 C C . ALA A 1 98 ? 13.873 7.434 -11.330 1.00 97.75 98 ALA A C 1
ATOM 703 O O . ALA A 1 98 ? 13.302 6.888 -10.384 1.00 97.75 98 ALA A O 1
ATOM 704 N N . SER A 1 99 ? 15.170 7.224 -11.575 1.00 97.19 99 SER A N 1
ATOM 705 C CA . SER A 1 99 ? 16.025 6.346 -10.755 1.00 97.19 99 SER A CA 1
ATOM 706 C C . SER A 1 99 ? 16.312 6.899 -9.355 1.00 97.19 99 SER A C 1
ATOM 708 O O . SER A 1 99 ? 16.678 6.146 -8.459 1.00 97.19 99 SER A O 1
ATOM 710 N N . SER A 1 100 ? 16.156 8.209 -9.170 1.00 96.00 100 SER A N 1
ATOM 711 C CA . SER A 1 100 ? 16.229 8.929 -7.897 1.00 96.00 100 SER A CA 1
ATOM 712 C C . SER A 1 100 ? 15.442 10.239 -8.020 1.00 96.00 100 SER A C 1
ATOM 714 O O . SER A 1 100 ? 15.297 10.773 -9.121 1.00 96.00 100 SER A O 1
ATOM 716 N N . GLY A 1 101 ? 14.888 10.747 -6.913 1.00 94.00 101 GLY A N 1
ATOM 717 C CA . GLY A 1 101 ? 13.956 11.882 -6.966 1.00 94.00 101 GLY A CA 1
ATOM 718 C C . GLY A 1 101 ? 12.701 11.541 -7.781 1.00 94.00 101 GLY A C 1
ATOM 719 O O . GLY A 1 101 ? 12.153 10.449 -7.622 1.00 94.00 101 GLY A O 1
ATOM 720 N N . GLY A 1 102 ? 12.273 12.436 -8.671 1.00 94.94 102 GLY A N 1
ATOM 721 C CA . GLY A 1 102 ? 11.128 12.203 -9.559 1.00 94.94 102 GLY A CA 1
ATOM 722 C C . GLY A 1 102 ? 9.778 12.156 -8.839 1.00 94.94 102 GLY A C 1
ATOM 723 O O . GLY A 1 102 ? 9.672 12.519 -7.668 1.00 94.94 102 GLY A O 1
ATOM 724 N N . ASN A 1 103 ? 8.753 11.705 -9.558 1.00 95.06 103 ASN A N 1
ATOM 725 C CA . ASN A 1 103 ? 7.378 11.607 -9.079 1.00 95.06 103 ASN A CA 1
ATOM 726 C C . ASN A 1 103 ? 6.929 10.147 -9.003 1.00 95.06 103 ASN A C 1
ATOM 728 O O . ASN A 1 103 ? 7.273 9.323 -9.860 1.00 95.06 103 ASN A O 1
ATOM 732 N N . ALA A 1 104 ? 6.110 9.847 -7.998 1.00 96.25 104 ALA A N 1
ATOM 733 C CA . ALA A 1 104 ? 5.374 8.596 -7.945 1.00 96.25 104 ALA A CA 1
ATOM 734 C C . ALA A 1 104 ? 4.233 8.630 -8.966 1.00 96.25 104 ALA A C 1
ATOM 736 O O . ALA A 1 104 ? 3.450 9.576 -9.005 1.00 96.25 104 ALA A O 1
ATOM 737 N N . ARG A 1 105 ? 4.150 7.595 -9.802 1.00 94.69 105 ARG A N 1
ATOM 738 C CA . ARG A 1 105 ? 3.033 7.382 -10.734 1.00 94.69 105 ARG A CA 1
ATOM 739 C C . ARG A 1 105 ? 1.958 6.495 -10.133 1.00 94.69 105 ARG A C 1
ATOM 741 O O . ARG A 1 105 ? 0.779 6.732 -10.342 1.00 94.69 105 ARG A O 1
ATOM 748 N N . TYR A 1 106 ? 2.400 5.484 -9.397 1.00 96.00 106 TYR A N 1
ATOM 749 C CA . TYR A 1 106 ? 1.556 4.555 -8.663 1.00 96.00 106 TYR A CA 1
ATOM 750 C C . TYR A 1 106 ? 2.223 4.252 -7.336 1.00 96.00 106 TYR A C 1
ATOM 752 O O . TYR A 1 106 ? 3.451 4.292 -7.229 1.00 96.00 106 TYR A O 1
ATOM 760 N N . TRP A 1 107 ? 1.419 3.933 -6.340 1.00 96.06 107 TRP A N 1
ATOM 761 C CA . TRP A 1 107 ? 1.882 3.587 -5.011 1.00 96.06 107 TRP A CA 1
ATOM 762 C C . TRP A 1 107 ? 0.875 2.643 -4.364 1.00 96.06 107 TRP A C 1
ATOM 764 O O . TRP A 1 107 ? -0.282 2.579 -4.779 1.00 96.06 107 TRP A O 1
ATOM 774 N N . GLY A 1 108 ? 1.321 1.887 -3.369 1.00 94.69 108 GLY A N 1
ATOM 775 C CA . GLY A 1 108 ? 0.440 0.991 -2.638 1.00 94.69 108 GLY A CA 1
ATOM 776 C C . GLY A 1 108 ? 1.069 0.479 -1.355 1.00 94.69 108 GLY A C 1
ATOM 777 O O . GLY A 1 108 ? 2.281 0.268 -1.272 1.00 94.69 108 GLY A O 1
ATOM 778 N N . GLU A 1 109 ? 0.228 0.271 -0.349 1.00 94.56 109 GLU A N 1
ATOM 779 C CA . GLU A 1 109 ? 0.623 -0.303 0.933 1.00 94.56 109 GLU A CA 1
ATOM 780 C C . GLU A 1 109 ? 0.638 -1.837 0.865 1.00 94.56 109 GLU A C 1
ATOM 782 O O . GLU A 1 109 ? -0.192 -2.466 0.207 1.00 94.56 109 GLU A O 1
ATOM 787 N N . PHE A 1 110 ? 1.560 -2.462 1.593 1.00 96.12 110 PHE A N 1
ATOM 788 C CA .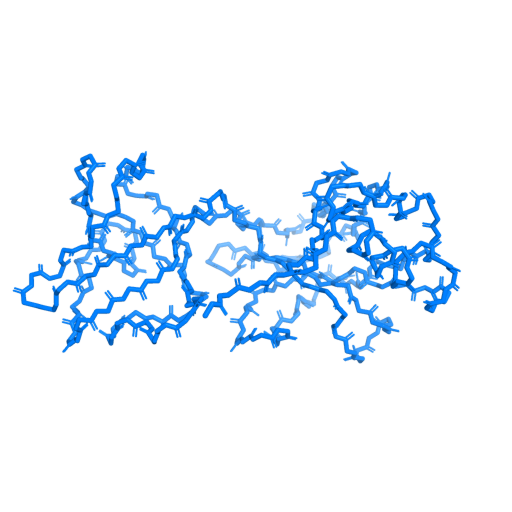 PHE A 1 110 ? 1.504 -3.884 1.899 1.00 96.12 110 PHE A CA 1
ATOM 789 C C . PHE A 1 110 ? 0.504 -4.089 3.030 1.00 96.12 110 PHE A C 1
ATOM 791 O O . PHE A 1 110 ? 0.855 -4.116 4.209 1.00 96.12 110 PHE A O 1
ATOM 798 N N . VAL A 1 111 ? -0.765 -4.217 2.658 1.00 96.25 111 VAL A N 1
ATOM 799 C CA . VAL A 1 111 ? -1.872 -4.448 3.584 1.00 96.25 111 VAL A CA 1
ATOM 800 C C . VAL A 1 111 ? -2.756 -5.597 3.116 1.00 96.25 111 VAL A C 1
ATOM 802 O O . VAL A 1 111 ? -2.752 -5.983 1.948 1.00 96.25 111 VAL A O 1
ATOM 805 N N . GLY A 1 112 ? -3.503 -6.175 4.056 1.00 96.12 112 GLY A N 1
ATOM 806 C CA . GLY A 1 112 ? -4.563 -7.129 3.738 1.00 96.12 112 GLY A CA 1
ATOM 807 C C . GLY A 1 112 ? -5.782 -6.460 3.093 1.00 96.12 112 GLY A C 1
ATOM 808 O O . GLY A 1 112 ? -5.789 -5.270 2.788 1.00 96.12 112 GLY A O 1
ATOM 809 N N . THR A 1 113 ? -6.863 -7.223 2.934 1.00 94.75 113 THR A N 1
ATOM 810 C CA . THR A 1 113 ? -8.136 -6.677 2.448 1.00 94.75 113 THR A CA 1
ATOM 811 C C . THR A 1 113 ? -8.667 -5.606 3.399 1.00 94.75 113 THR A C 1
ATOM 813 O O . THR A 1 113 ? -8.876 -5.871 4.587 1.00 94.75 113 THR A O 1
ATOM 816 N N . ALA A 1 114 ? -8.913 -4.414 2.857 1.00 95.69 114 ALA A N 1
ATOM 817 C CA . ALA A 1 114 ? -9.472 -3.299 3.602 1.00 95.69 114 ALA A CA 1
ATOM 818 C C . ALA A 1 114 ? -10.933 -3.548 3.997 1.00 95.69 114 ALA A C 1
ATOM 820 O O . ALA A 1 114 ? -11.725 -4.108 3.237 1.00 95.69 114 ALA A O 1
ATOM 821 N N . LYS A 1 115 ? -11.294 -3.096 5.195 1.00 96.56 115 LYS A N 1
ATOM 822 C CA . LYS A 1 115 ? -12.660 -3.076 5.721 1.00 96.56 115 LYS A CA 1
ATOM 823 C C . LYS A 1 115 ? -12.991 -1.676 6.213 1.00 96.56 115 LYS A C 1
ATOM 825 O O . LYS A 1 115 ? -12.105 -0.929 6.612 1.00 96.56 115 LYS A O 1
ATOM 830 N N . VAL A 1 116 ? -14.275 -1.334 6.214 1.00 96.56 116 VAL A N 1
ATOM 831 C CA . VAL A 1 116 ? -14.761 -0.077 6.795 1.00 96.56 116 VAL A CA 1
ATOM 832 C C . VAL A 1 116 ? -14.915 -0.242 8.303 1.00 96.56 116 VAL A C 1
ATOM 834 O O . VAL A 1 116 ? -15.375 -1.287 8.771 1.00 96.56 116 VAL A O 1
ATOM 837 N N . PHE A 1 117 ? -14.578 0.800 9.057 1.00 96.38 117 PHE A N 1
ATOM 838 C CA . PHE A 1 117 ? -14.953 0.930 10.459 1.00 96.38 117 PHE A CA 1
ATOM 839 C C . PHE A 1 117 ? -15.619 2.280 10.737 1.00 96.38 117 PHE A C 1
ATOM 841 O O . PHE A 1 117 ? -15.386 3.267 10.036 1.00 96.38 117 PHE A O 1
ATOM 848 N N . VAL A 1 118 ? -16.402 2.324 11.811 1.00 95.81 118 VAL A N 1
ATOM 849 C CA . VAL A 1 118 ? -16.923 3.554 12.427 1.00 95.81 118 VAL A CA 1
ATOM 850 C C . VAL A 1 118 ? -16.642 3.538 13.925 1.00 95.81 118 VAL A C 1
ATOM 852 O O . VAL A 1 118 ? -16.534 2.466 14.513 1.00 95.81 118 VAL A O 1
ATOM 855 N N . VAL A 1 119 ? -16.530 4.700 14.560 1.00 95.88 119 VAL A N 1
ATOM 856 C CA . VAL A 1 119 ? -16.284 4.823 16.004 1.00 95.88 119 VAL A CA 1
ATOM 857 C C . VAL A 1 119 ? -17.146 5.919 16.614 1.00 95.88 119 VAL A C 1
ATOM 859 O O . VAL A 1 119 ? -17.460 6.914 15.956 1.00 95.88 119 VAL A O 1
ATOM 862 N N . LYS A 1 120 ? -17.494 5.732 17.890 1.00 91.25 120 LYS A N 1
ATOM 863 C CA . LYS A 1 120 ? -18.047 6.786 18.740 1.00 91.25 120 LYS A CA 1
ATOM 864 C C . LYS A 1 120 ? -17.083 7.166 19.853 1.00 91.25 120 LYS A C 1
ATOM 866 O O . LYS A 1 120 ? -16.728 6.307 20.665 1.00 91.25 120 LYS A O 1
ATOM 871 N N . ALA A 1 121 ? -16.766 8.455 19.941 1.00 93.62 121 ALA A N 1
ATOM 872 C CA . ALA A 1 121 ? -15.882 9.030 20.954 1.00 93.62 121 ALA A CA 1
ATOM 873 C C . ALA A 1 121 ? -16.373 8.770 22.384 1.00 93.62 121 ALA A C 1
ATOM 875 O O . ALA A 1 121 ? -15.592 8.581 23.300 1.00 93.62 121 ALA A O 1
ATOM 876 N N . SER A 1 122 ? -17.689 8.666 22.597 1.00 93.06 122 SER A N 1
ATOM 877 C CA . SER A 1 122 ? -18.248 8.391 23.929 1.00 93.06 122 SER A CA 1
ATOM 878 C C . SER A 1 122 ? -17.911 7.001 24.490 1.00 93.06 122 SER A C 1
ATOM 880 O O . SER A 1 122 ? -18.296 6.700 25.617 1.00 93.06 122 SER A O 1
ATOM 882 N N . THR A 1 123 ? -17.310 6.117 23.689 1.00 92.56 123 THR A N 1
ATOM 883 C CA . THR A 1 123 ? -17.057 4.714 24.061 1.00 92.56 123 THR A CA 1
ATOM 884 C C . THR A 1 123 ? -15.678 4.195 23.674 1.00 92.56 123 THR A C 1
ATOM 886 O O . THR A 1 123 ? -15.304 3.130 24.152 1.00 92.56 123 THR A O 1
ATOM 889 N N . ASP A 1 124 ? -14.970 4.866 22.762 1.00 94.81 124 ASP A N 1
ATOM 890 C CA . ASP A 1 124 ? -13.754 4.359 22.108 1.00 94.81 124 ASP A CA 1
ATOM 891 C C . ASP A 1 124 ? -13.916 2.975 21.455 1.00 94.81 124 ASP A C 1
ATOM 893 O O . ASP A 1 124 ? -12.941 2.243 21.276 1.00 94.81 124 ASP A O 1
ATOM 897 N N . ILE A 1 125 ? -15.151 2.583 21.116 1.00 96.56 125 ILE A N 1
ATOM 898 C CA . ILE A 1 125 ? -15.459 1.302 20.475 1.00 96.56 125 ILE A CA 1
ATOM 899 C C . ILE A 1 125 ? -15.563 1.510 18.969 1.00 96.56 125 ILE A C 1
ATOM 901 O O . ILE A 1 125 ? -16.457 2.199 18.468 1.00 96.56 125 ILE A O 1
ATOM 905 N N . PHE A 1 126 ? -14.665 0.850 18.247 1.00 97.44 126 PHE A N 1
ATOM 906 C CA . PHE A 1 126 ? -14.650 0.795 16.796 1.00 97.44 126 PHE A CA 1
ATOM 907 C C . PHE A 1 126 ? -15.507 -0.385 16.347 1.00 97.44 126 PHE A C 1
ATOM 909 O O . PHE A 1 126 ? -15.349 -1.496 16.845 1.00 97.44 126 PHE A O 1
ATOM 916 N N . THR A 1 127 ? -16.422 -0.147 15.413 1.00 97.94 127 THR A N 1
ATOM 917 C CA . THR A 1 127 ? -17.312 -1.159 14.837 1.00 97.94 127 THR A CA 1
ATOM 918 C C . THR A 1 127 ? -16.907 -1.432 13.395 1.00 97.94 127 THR A C 1
ATOM 920 O O . THR A 1 127 ? -16.896 -0.517 12.572 1.00 97.94 127 THR A O 1
ATOM 923 N N . SER A 1 128 ? -16.613 -2.691 13.082 1.00 97.88 128 SER A N 1
ATOM 924 C CA . SER A 1 128 ? -16.381 -3.202 11.730 1.00 97.88 128 SER A CA 1
ATOM 925 C C . SER A 1 128 ? -16.948 -4.617 11.658 1.00 97.88 128 SER A C 1
ATOM 927 O O . SER A 1 128 ? -16.404 -5.545 12.252 1.00 97.88 128 SER A O 1
ATOM 929 N N . ILE A 1 129 ? -18.078 -4.782 10.973 1.00 98.19 129 ILE A N 1
ATOM 930 C CA . ILE A 1 129 ? -18.826 -6.044 10.987 1.00 98.19 129 ILE A CA 1
ATOM 931 C C . ILE A 1 129 ? -17.995 -7.174 10.363 1.00 98.19 129 ILE A C 1
ATOM 933 O O . ILE A 1 129 ? -17.477 -7.035 9.250 1.00 98.19 129 ILE A O 1
ATOM 937 N N . GLY A 1 130 ? -17.879 -8.302 11.067 1.00 97.38 130 GLY A N 1
ATOM 938 C CA . GLY A 1 130 ? -17.147 -9.480 10.606 1.00 97.38 130 GLY A CA 1
ATOM 939 C C . GLY A 1 130 ? -15.688 -9.172 10.267 1.00 97.38 130 GLY A C 1
ATOM 940 O O . GLY A 1 130 ? -15.192 -9.563 9.201 1.00 97.38 130 GLY A O 1
ATOM 941 N N . HIS A 1 131 ? -14.998 -8.419 11.127 1.00 97.50 131 HIS A N 1
ATOM 942 C CA . HIS A 1 131 ? -13.626 -7.990 10.856 1.00 97.50 131 HIS A CA 1
ATOM 943 C C . HIS A 1 131 ? -12.617 -9.145 10.867 1.00 97.50 131 HIS A C 1
ATOM 945 O O . HIS A 1 131 ? -11.651 -9.117 10.109 1.00 97.50 131 HIS A O 1
ATOM 951 N N . GLY A 1 132 ? -12.836 -10.171 11.693 1.00 97.50 132 GLY A N 1
ATOM 952 C CA . GLY A 1 132 ? -11.978 -11.362 11.778 1.00 97.50 132 GLY A CA 1
ATOM 953 C C . GLY A 1 132 ? -10.629 -11.153 12.482 1.00 97.50 132 GLY A C 1
ATOM 954 O O . GLY A 1 132 ? -9.919 -12.124 12.723 1.00 97.50 132 GLY A O 1
ATOM 955 N N . TYR A 1 133 ? -10.269 -9.914 12.828 1.00 98.25 133 TYR A N 1
ATOM 956 C CA . TYR A 1 133 ? -9.100 -9.608 13.661 1.00 98.25 133 TYR A CA 1
ATOM 957 C C . TYR A 1 133 ? -9.165 -10.204 15.073 1.00 98.25 133 TYR A C 1
ATOM 959 O O . TYR A 1 133 ? -10.232 -10.307 15.676 1.00 98.25 133 TYR A O 1
ATOM 967 N N . THR A 1 134 ? -7.989 -10.506 15.620 1.00 98.06 134 THR A N 1
ATOM 968 C CA . THR A 1 134 ? -7.780 -10.959 17.001 1.00 98.06 134 THR A CA 1
ATOM 969 C C . THR A 1 134 ? -6.939 -9.944 17.773 1.00 98.06 134 THR A C 1
ATOM 971 O O . THR A 1 134 ? -6.222 -9.140 17.175 1.00 98.06 134 THR A O 1
ATOM 974 N N . ASN A 1 135 ? -6.958 -10.002 19.106 1.00 98.38 135 ASN A N 1
ATOM 975 C CA . ASN A 1 135 ? -6.087 -9.149 19.918 1.00 98.38 135 ASN A CA 1
ATOM 976 C C . ASN A 1 135 ? -4.605 -9.358 19.558 1.00 98.38 135 ASN A C 1
ATOM 978 O O . ASN A 1 135 ? -4.153 -10.491 19.399 1.00 98.38 135 ASN A O 1
ATOM 982 N N . GLY A 1 136 ? -3.857 -8.262 19.435 1.00 97.62 136 GLY A N 1
ATOM 983 C CA . GLY A 1 136 ? -2.448 -8.244 19.036 1.00 97.62 136 GLY A CA 1
ATOM 984 C C . GLY A 1 136 ? -2.201 -8.141 17.526 1.00 97.62 136 GLY A C 1
ATOM 985 O O . GLY A 1 136 ? -1.055 -7.933 17.128 1.00 97.62 136 GLY A O 1
ATOM 986 N N . THR A 1 137 ? -3.229 -8.235 16.672 1.00 98.12 137 THR A N 1
ATOM 987 C CA . THR A 1 137 ? -3.066 -8.005 15.227 1.00 98.12 137 THR A CA 1
ATOM 988 C C . THR A 1 137 ? -2.608 -6.566 14.968 1.00 98.12 137 THR A C 1
ATOM 990 O O . THR A 1 137 ? -3.275 -5.625 15.402 1.00 98.12 137 THR A O 1
ATOM 993 N N . LYS A 1 138 ? -1.491 -6.400 14.242 1.00 97.69 138 LYS A N 1
ATOM 994 C CA . LYS A 1 138 ? -1.044 -5.105 13.708 1.00 97.69 138 LYS A CA 1
ATOM 995 C C . LYS A 1 138 ? -1.926 -4.722 12.518 1.00 97.69 138 LYS A C 1
ATOM 997 O O . LYS A 1 138 ? -2.099 -5.515 11.591 1.00 97.69 138 LYS A O 1
ATOM 1002 N N . VAL A 1 139 ? -2.476 -3.518 12.542 1.00 98.06 139 VAL A N 1
ATOM 1003 C CA . VAL A 1 139 ? -3.374 -2.984 11.513 1.00 98.06 139 VAL A CA 1
ATOM 1004 C C . VAL A 1 139 ? -2.951 -1.577 11.126 1.00 98.06 139 VAL A C 1
ATOM 1006 O O . VAL A 1 139 ? -2.449 -0.838 11.968 1.00 98.06 139 VAL A O 1
ATOM 1009 N N . ARG A 1 140 ? -3.174 -1.199 9.870 1.00 96.38 140 ARG A N 1
ATOM 1010 C CA . ARG A 1 140 ? -3.026 0.175 9.381 1.00 96.38 140 ARG A CA 1
ATOM 1011 C C . ARG A 1 140 ? -4.387 0.756 9.043 1.00 96.38 140 ARG A C 1
ATOM 1013 O O . ARG A 1 140 ? -5.310 0.024 8.678 1.00 96.38 140 ARG A O 1
ATOM 1020 N N . VAL A 1 141 ? -4.500 2.072 9.203 1.00 95.88 141 VAL A N 1
ATOM 1021 C CA . VAL A 1 141 ? -5.747 2.817 9.016 1.00 95.88 141 VAL A CA 1
ATOM 1022 C C . VAL A 1 141 ? -5.547 4.034 8.129 1.00 95.88 141 VAL A C 1
ATOM 1024 O O . VAL A 1 141 ? -4.526 4.719 8.199 1.00 95.88 141 VAL A O 1
ATOM 1027 N N . TRP A 1 142 ? -6.542 4.321 7.298 1.00 94.50 142 TRP A N 1
ATOM 1028 C CA . TRP A 1 142 ? -6.545 5.488 6.424 1.00 94.50 142 TRP A CA 1
ATOM 1029 C C . TRP A 1 142 ? -7.972 5.956 6.143 1.00 94.50 142 TRP A C 1
ATOM 1031 O O . TRP A 1 142 ? -8.948 5.240 6.371 1.00 94.50 142 TRP A O 1
ATOM 1041 N N . SER A 1 143 ? -8.104 7.194 5.679 1.00 91.69 143 SER A N 1
ATOM 1042 C CA . SER A 1 143 ? -9.382 7.732 5.218 1.00 91.69 143 SER A CA 1
ATOM 1043 C C . SER A 1 143 ? -9.570 7.453 3.724 1.00 91.69 143 SER A C 1
ATOM 1045 O O . SER A 1 143 ? -8.627 7.602 2.952 1.00 91.69 143 SER A O 1
ATOM 1047 N N . ALA A 1 144 ? -10.797 7.105 3.329 1.00 79.38 144 ALA A N 1
ATOM 1048 C CA . ALA A 1 144 ? -11.273 7.108 1.940 1.00 79.38 144 ALA A CA 1
ATOM 1049 C C . ALA A 1 144 ? -12.452 8.087 1.750 1.00 79.38 144 ALA A C 1
ATOM 1051 O O . ALA A 1 144 ? -13.348 7.862 0.939 1.00 79.38 144 ALA A O 1
ATOM 1052 N N . GLY A 1 145 ? -12.507 9.148 2.562 1.00 80.38 145 GLY A N 1
ATOM 1053 C CA . GLY A 1 145 ? -13.590 10.129 2.536 1.00 80.38 145 GLY A CA 1
ATOM 1054 C C . GLY A 1 145 ? -13.593 11.019 3.781 1.00 80.38 145 GLY A C 1
ATOM 1055 O O . GLY A 1 145 ? -12.855 12.002 3.816 1.00 80.38 145 GLY A O 1
ATOM 1056 N N . PRO A 1 146 ? -14.418 10.724 4.807 1.00 77.62 146 PRO A N 1
ATOM 1057 C CA . PRO A 1 146 ? -14.443 11.513 6.036 1.00 77.62 146 PRO A CA 1
ATOM 1058 C C . PRO A 1 146 ? -13.092 11.454 6.756 1.00 77.62 146 PRO A C 1
ATOM 1060 O O . PRO A 1 146 ? -12.388 10.446 6.687 1.00 77.62 146 PRO A O 1
ATOM 1063 N N . ALA A 1 147 ? -12.733 12.528 7.462 1.00 86.88 147 ALA A N 1
ATOM 1064 C CA . ALA A 1 147 ? -11.524 12.543 8.277 1.00 86.88 147 ALA A CA 1
ATOM 1065 C C . ALA A 1 147 ? -11.529 11.373 9.274 1.00 86.88 147 ALA A C 1
ATOM 1067 O O . ALA A 1 147 ? -12.578 11.005 9.813 1.00 86.88 147 ALA A O 1
ATOM 1068 N N . LEU A 1 148 ? -10.345 10.806 9.516 1.00 93.50 148 LEU A N 1
ATOM 1069 C CA . LEU A 1 148 ? -10.175 9.844 10.598 1.00 93.50 148 LEU A CA 1
ATOM 1070 C C . LEU A 1 148 ? -10.565 10.496 11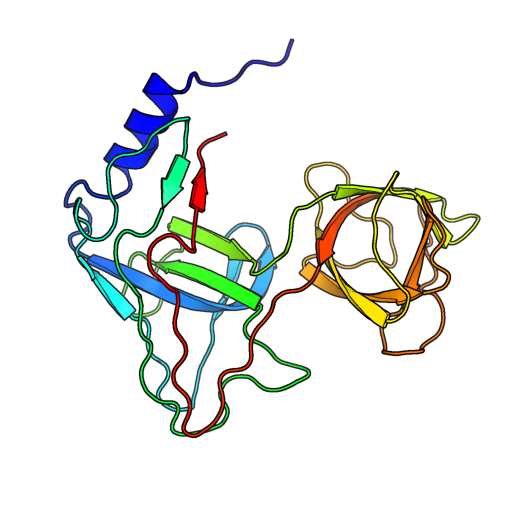.937 1.00 93.50 148 LEU A C 1
ATOM 1072 O O . LEU A 1 148 ? -10.390 11.708 12.104 1.00 93.50 148 LEU A O 1
ATOM 1076 N N . PRO A 1 149 ? -11.095 9.711 12.888 1.00 94.06 149 PRO A N 1
ATOM 1077 C CA . PRO A 1 149 ? -11.454 10.214 14.208 1.00 94.06 149 PRO A CA 1
ATOM 1078 C C . PRO A 1 149 ? -10.229 10.797 14.931 1.00 94.06 149 PRO A C 1
ATOM 1080 O O . PRO A 1 149 ? -9.134 10.232 14.873 1.00 94.06 149 PRO A O 1
ATOM 1083 N N . SER A 1 150 ? -10.410 11.913 15.643 1.00 93.25 150 SER A N 1
ATOM 1084 C CA . SER A 1 150 ? -9.341 12.549 16.425 1.00 93.25 150 SER A CA 1
ATOM 1085 C C . SER A 1 150 ? -8.746 11.570 17.440 1.00 93.25 150 SER A C 1
ATOM 1087 O O . SER A 1 150 ? -9.480 10.987 18.233 1.00 93.25 150 SER A O 1
ATOM 1089 N N . GLY A 1 151 ? -7.420 11.417 17.428 1.00 92.25 151 GLY A N 1
ATOM 1090 C CA . GLY A 1 151 ? -6.694 10.389 18.191 1.00 92.25 151 GLY A CA 1
ATOM 1091 C C . GLY A 1 151 ? -6.157 9.255 17.311 1.00 92.25 151 GLY A C 1
ATOM 1092 O O . GLY A 1 151 ? -5.216 8.566 17.703 1.00 92.25 151 GLY A O 1
ATOM 1093 N N . ILE A 1 152 ? -6.682 9.115 16.089 1.00 95.75 152 ILE A N 1
ATOM 1094 C CA . ILE A 1 152 ? -6.216 8.155 15.089 1.00 95.75 152 ILE A CA 1
ATOM 1095 C C . ILE A 1 152 ? -5.518 8.886 13.942 1.00 95.75 152 ILE A C 1
ATOM 1097 O O . ILE A 1 152 ? -6.092 9.762 13.296 1.00 95.75 152 ILE A O 1
ATOM 1101 N N . ALA A 1 153 ? -4.268 8.515 13.684 1.00 93.56 153 ALA A N 1
ATOM 1102 C CA . ALA A 1 153 ? -3.447 9.089 12.630 1.00 93.56 153 ALA A CA 1
ATOM 1103 C C . ALA A 1 153 ? -3.499 8.232 11.356 1.00 93.56 153 ALA A C 1
ATOM 1105 O O . ALA A 1 153 ? -3.589 7.003 11.408 1.00 93.56 153 ALA A O 1
ATOM 1106 N N . GLN A 1 154 ? -3.442 8.895 10.199 1.00 93.00 154 GLN A N 1
ATOM 1107 C CA . GLN A 1 154 ? -3.398 8.228 8.898 1.00 93.00 154 GLN A CA 1
ATOM 1108 C C . GLN A 1 154 ? -2.114 7.405 8.769 1.00 93.00 154 GLN A C 1
ATOM 1110 O O . GLN A 1 154 ? -1.082 7.776 9.330 1.00 93.00 154 GLN A O 1
ATOM 1115 N N . PHE A 1 155 ? -2.181 6.289 8.039 1.00 93.44 155 PHE A N 1
ATOM 1116 C CA . PHE A 1 155 ? -1.021 5.466 7.689 1.00 93.44 155 PHE A CA 1
ATOM 1117 C C . PHE A 1 155 ? -0.212 4.980 8.903 1.00 93.44 155 PHE A C 1
ATOM 1119 O O . PHE A 1 155 ? 0.971 4.663 8.792 1.00 93.44 155 PHE A O 1
ATOM 1126 N N . THR A 1 156 ? -0.864 4.905 10.065 1.00 93.69 156 THR A N 1
ATOM 1127 C CA . THR A 1 156 ? -0.245 4.538 11.339 1.00 93.69 156 THR A CA 1
ATOM 1128 C C . THR A 1 156 ? -0.603 3.104 11.704 1.00 93.69 156 THR A C 1
ATOM 1130 O O . THR A 1 156 ? -1.756 2.686 11.561 1.00 93.69 156 THR A O 1
ATOM 1133 N N . THR A 1 157 ? 0.390 2.350 12.178 1.00 95.69 157 THR A N 1
ATOM 1134 C CA . THR A 1 157 ? 0.191 0.986 12.670 1.00 95.69 157 THR A CA 1
ATOM 1135 C C . THR A 1 157 ? -0.331 1.011 14.107 1.00 95.69 157 THR A C 1
ATOM 1137 O O . THR A 1 157 ? 0.317 1.545 15.005 1.00 95.69 157 THR A O 1
ATOM 1140 N N . TYR A 1 158 ? -1.478 0.375 14.331 1.00 97.56 158 TYR A N 1
ATOM 1141 C CA . TYR A 1 158 ? -2.081 0.140 15.642 1.00 97.56 158 TYR A CA 1
ATOM 1142 C C . TYR A 1 158 ? -2.163 -1.360 15.937 1.00 97.56 158 TYR A C 1
ATOM 1144 O O . TYR A 1 158 ? -2.051 -2.197 15.041 1.00 97.56 158 TYR A O 1
ATOM 1152 N N . TYR A 1 159 ? -2.397 -1.704 17.199 1.00 98.31 159 TYR A N 1
ATOM 1153 C CA . TYR A 1 159 ? -2.702 -3.059 17.643 1.00 98.31 159 TYR A CA 1
ATOM 1154 C C . TYR A 1 159 ? -4.185 -3.169 17.974 1.00 98.31 159 TYR A C 1
ATOM 1156 O O . TYR A 1 159 ? -4.742 -2.311 18.660 1.00 98.31 159 TYR A O 1
ATOM 1164 N N . ILE A 1 160 ? -4.817 -4.246 17.519 1.00 98.56 160 ILE A N 1
ATOM 1165 C CA . ILE A 1 160 ? -6.179 -4.597 17.921 1.00 98.56 160 ILE A CA 1
ATOM 1166 C C . ILE A 1 160 ? -6.175 -5.067 19.380 1.00 98.56 160 ILE A C 1
ATOM 1168 O O . ILE A 1 160 ? -5.380 -5.933 19.752 1.00 98.56 160 ILE A O 1
ATOM 1172 N N . ILE A 1 161 ? -7.077 -4.528 20.199 1.00 98.56 161 ILE A N 1
ATOM 1173 C CA . ILE A 1 161 ? -7.359 -4.991 21.564 1.00 98.56 161 ILE A CA 1
ATOM 1174 C C . ILE A 1 161 ? -8.875 -5.073 21.796 1.00 98.56 161 ILE A C 1
ATOM 1176 O O . ILE A 1 161 ? -9.657 -4.486 21.048 1.00 98.56 161 ILE A O 1
ATOM 1180 N N . ASN A 1 162 ? -9.292 -5.791 22.845 1.00 97.62 162 ASN A N 1
ATOM 1181 C CA . ASN A 1 162 ? -10.699 -5.974 23.227 1.00 97.62 162 ASN A CA 1
ATOM 1182 C C . ASN A 1 162 ? -11.615 -6.396 22.058 1.00 97.62 162 ASN A C 1
ATOM 1184 O O . ASN A 1 162 ? -12.777 -5.998 21.998 1.00 97.62 162 ASN A O 1
ATOM 1188 N N . ALA A 1 163 ? -11.084 -7.190 21.125 1.00 98.12 163 ALA A N 1
ATOM 1189 C CA . ALA A 1 163 ? -11.807 -7.639 19.948 1.00 98.12 163 ALA A CA 1
ATOM 1190 C C . ALA A 1 163 ? -12.982 -8.557 20.311 1.00 98.12 163 ALA A C 1
ATOM 1192 O O . ALA A 1 163 ? -12.844 -9.505 21.089 1.00 98.12 163 ALA A O 1
ATOM 1193 N N . THR A 1 164 ? -14.122 -8.291 19.686 1.00 98.44 164 THR A N 1
ATOM 1194 C CA . THR A 1 164 ? -15.285 -9.173 19.594 1.00 98.44 164 THR A CA 1
ATOM 1195 C C . THR A 1 164 ? -15.453 -9.618 18.135 1.00 98.44 164 THR A C 1
ATOM 1197 O O . THR A 1 164 ? -14.495 -9.604 17.368 1.00 98.44 164 THR A O 1
ATOM 1200 N N . THR A 1 165 ? -16.643 -10.066 17.729 1.00 98.12 165 THR A N 1
ATOM 1201 C CA . THR A 1 165 ? -16.924 -10.413 16.326 1.00 98.12 165 THR A CA 1
ATOM 1202 C C . THR A 1 165 ? -16.977 -9.184 15.413 1.00 98.12 165 THR A C 1
ATOM 1204 O O . THR A 1 165 ? -16.541 -9.255 14.263 1.00 98.12 165 THR A O 1
ATOM 1207 N N . ASP A 1 166 ? -17.508 -8.076 15.935 1.00 98.44 166 ASP A N 1
ATOM 1208 C CA . ASP A 1 166 ? -17.872 -6.890 15.152 1.00 98.44 166 ASP A CA 1
ATOM 1209 C C . ASP A 1 166 ? -17.267 -5.596 15.704 1.00 98.44 166 ASP A C 1
ATOM 1211 O O . ASP A 1 166 ? -17.445 -4.525 15.117 1.00 98.44 166 ASP A O 1
ATOM 1215 N N . THR A 1 167 ? -16.572 -5.668 16.840 1.00 98.50 167 THR A N 1
ATOM 1216 C CA . THR A 1 167 ? -16.007 -4.497 17.506 1.00 98.50 167 THR A CA 1
ATOM 1217 C C . THR A 1 167 ? -14.609 -4.744 18.043 1.00 98.50 167 THR A C 1
ATOM 1219 O O . THR A 1 167 ? -14.244 -5.867 18.374 1.00 98.50 167 THR A O 1
ATOM 1222 N N . PHE A 1 168 ? -13.832 -3.676 18.170 1.00 98.44 168 PHE A N 1
ATOM 1223 C CA . PHE A 1 168 ? -12.509 -3.683 18.787 1.00 98.44 168 PHE A CA 1
ATOM 1224 C C . PHE A 1 168 ? -12.159 -2.283 19.305 1.00 98.44 168 PHE A C 1
ATOM 1226 O O . PHE A 1 168 ? -12.900 -1.319 19.101 1.00 98.44 168 PHE A O 1
ATOM 1233 N N . GLN A 1 169 ? -11.003 -2.162 19.954 1.00 98.19 169 GLN A N 1
ATOM 1234 C CA . GLN A 1 169 ? -10.353 -0.882 20.229 1.00 98.19 169 GLN A CA 1
ATOM 1235 C C . GLN A 1 169 ? -8.916 -0.911 19.700 1.00 98.19 169 GLN A C 1
ATOM 1237 O O . GLN A 1 169 ? -8.335 -1.984 19.512 1.00 98.19 169 GLN A O 1
ATOM 1242 N N . PHE A 1 170 ? -8.341 0.262 19.448 1.00 98.06 170 PHE A N 1
ATOM 1243 C CA . PHE A 1 170 ? -6.938 0.381 19.056 1.00 98.06 170 PHE A CA 1
ATOM 1244 C C . PHE A 1 170 ? -6.034 0.586 20.264 1.00 98.06 170 PHE A C 1
ATOM 1246 O O . PHE A 1 170 ? -6.415 1.252 21.218 1.00 98.06 170 PHE A O 1
ATOM 1253 N N . SER A 1 171 ? -4.807 0.081 20.178 1.00 97.94 171 SER A N 1
ATOM 1254 C CA . SER A 1 171 ? -3.689 0.468 21.033 1.00 97.94 171 SER A CA 1
ATOM 1255 C C . SER A 1 171 ? -2.502 0.918 20.184 1.00 97.94 171 SER A C 1
ATOM 1257 O O . SER A 1 171 ? -2.235 0.336 19.133 1.00 97.94 171 SER A O 1
ATOM 1259 N N . ALA A 1 172 ? -1.769 1.940 20.629 1.00 96.44 172 ALA A N 1
ATOM 1260 C CA . ALA A 1 172 ? -0.559 2.411 19.946 1.00 96.44 172 ALA A CA 1
ATOM 1261 C C . ALA A 1 172 ? 0.647 1.474 20.151 1.00 96.44 172 ALA A C 1
ATOM 1263 O O . ALA A 1 172 ? 1.622 1.532 19.405 1.00 96.44 172 ALA A O 1
ATOM 1264 N N . THR A 1 173 ? 0.599 0.602 21.161 1.00 95.94 173 THR A N 1
ATOM 1265 C CA . THR A 1 173 ? 1.682 -0.329 21.492 1.00 95.94 173 THR A CA 1
ATOM 1266 C C . THR A 1 173 ? 1.149 -1.741 21.707 1.00 95.94 173 THR A C 1
ATOM 1268 O O . THR A 1 173 ? -0.022 -1.956 22.024 1.00 95.94 173 THR A O 1
ATOM 1271 N N . SER A 1 174 ? 2.018 -2.736 21.531 1.00 94.56 174 SER A N 1
ATOM 1272 C CA . SER A 1 174 ? 1.649 -4.135 21.748 1.00 94.56 174 SER A CA 1
ATOM 1273 C C . SER A 1 174 ? 1.267 -4.361 23.212 1.00 94.56 174 SER A C 1
ATOM 1275 O O . SER A 1 174 ? 2.103 -4.195 24.098 1.00 94.56 174 SER A O 1
ATOM 1277 N N . GLY A 1 175 ? 0.017 -4.758 23.465 1.00 90.75 175 GLY A N 1
ATOM 1278 C CA . GLY A 1 175 ? -0.505 -4.964 24.822 1.00 90.75 175 GLY A CA 1
ATOM 1279 C C . GLY A 1 175 ? -0.717 -3.674 25.624 1.00 90.75 175 GLY A C 1
ATOM 1280 O O . GLY A 1 175 ? -0.850 -3.743 26.844 1.00 90.75 175 GLY A O 1
ATOM 1281 N N . GLY A 1 176 ? -0.717 -2.512 24.962 1.00 96.38 176 GLY A N 1
ATOM 1282 C CA . GLY A 1 176 ? -0.961 -1.219 25.593 1.00 96.38 176 GLY A CA 1
ATOM 1283 C C . GLY A 1 176 ? -2.434 -0.961 25.926 1.00 96.38 176 GLY A C 1
ATOM 1284 O O . GLY A 1 176 ? -3.313 -1.800 25.721 1.00 96.38 176 GLY A O 1
ATOM 1285 N N . SER A 1 177 ? -2.709 0.242 26.436 1.00 97.00 177 SER A N 1
ATOM 1286 C CA . SER A 1 177 ? -4.070 0.720 26.699 1.00 97.00 177 SER A CA 1
ATOM 1287 C C . SER A 1 177 ? -4.811 1.078 25.410 1.00 97.00 177 SER A C 1
ATOM 1289 O O . SER A 1 177 ? -4.189 1.287 24.363 1.00 97.00 177 SER A O 1
ATOM 1291 N N . ALA A 1 178 ? -6.138 1.188 25.504 1.00 97.25 178 ALA A N 1
ATOM 1292 C CA . ALA A 1 178 ? -6.952 1.741 24.429 1.00 97.25 178 ALA A CA 1
ATOM 1293 C C . ALA A 1 178 ? -6.533 3.185 24.110 1.00 97.25 178 ALA A C 1
ATOM 1295 O O . ALA A 1 178 ? -6.175 3.947 25.012 1.00 97.25 178 ALA A O 1
ATOM 1296 N N . VAL A 1 179 ? -6.554 3.533 22.825 1.00 97.50 179 VAL A N 1
ATOM 1297 C CA . VAL A 1 179 ? -6.440 4.911 22.346 1.00 97.50 179 VAL A CA 1
ATOM 1298 C C . VAL A 1 179 ? -7.743 5.642 22.665 1.00 97.50 179 VAL A C 1
ATOM 1300 O O . VAL A 1 179 ? -8.815 5.143 22.332 1.00 97.50 179 VAL A O 1
ATOM 1303 N N . ASP A 1 180 ? -7.623 6.814 23.285 1.00 96.56 180 ASP A N 1
ATOM 1304 C CA . ASP A 1 180 ? -8.731 7.734 23.562 1.00 96.56 180 ASP A CA 1
ATOM 1305 C C . ASP 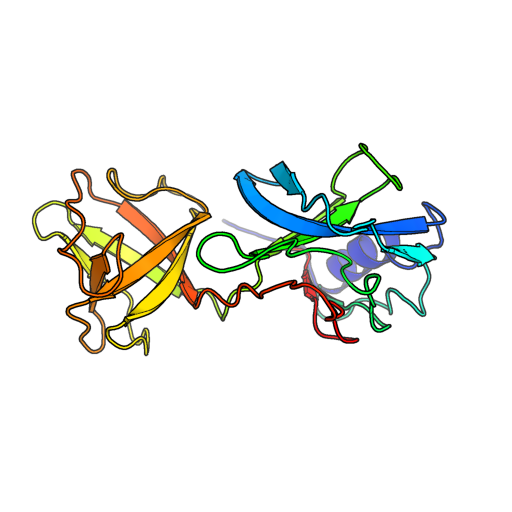A 1 180 ? -9.107 8.503 22.286 1.00 96.56 180 ASP A C 1
ATOM 1307 O O . ASP A 1 180 ? -8.256 9.153 21.664 1.00 96.56 180 ASP A O 1
ATOM 1311 N N . VAL A 1 181 ? -10.370 8.401 21.873 1.00 95.12 181 VAL A N 1
ATOM 1312 C CA . VAL A 1 181 ? -10.907 9.046 20.677 1.00 95.12 181 VAL A CA 1
ATOM 1313 C C . VAL A 1 181 ? -11.797 10.209 21.085 1.00 95.12 181 VAL A C 1
ATOM 1315 O O . VAL A 1 181 ? -12.832 10.046 21.717 1.00 95.12 181 VAL A O 1
ATOM 1318 N N . THR A 1 182 ? -11.458 11.410 20.625 1.00 95.06 182 THR A N 1
ATOM 1319 C CA . THR A 1 182 ? -12.149 12.639 21.061 1.00 95.06 182 THR A CA 1
ATOM 1320 C C . THR A 1 182 ? -13.220 13.137 20.088 1.00 95.06 182 THR A C 1
ATOM 1322 O O . THR A 1 182 ? -13.914 14.111 20.381 1.00 95.06 182 THR A O 1
ATOM 1325 N N . ALA A 1 183 ? -13.385 12.479 18.937 1.00 93.69 183 ALA A N 1
ATOM 1326 C CA . ALA A 1 183 ? -14.435 12.781 17.966 1.00 93.69 183 ALA A CA 1
ATOM 1327 C C . ALA A 1 183 ? -14.920 11.520 17.238 1.00 93.69 183 ALA A C 1
ATOM 1329 O O . ALA A 1 183 ? -14.118 10.657 16.880 1.00 93.69 183 ALA A O 1
ATOM 1330 N N . ASP A 1 184 ? -16.231 11.435 16.991 1.00 93.19 184 ASP A N 1
ATOM 1331 C CA . ASP A 1 184 ? -16.824 10.392 16.150 1.00 93.19 184 ASP A CA 1
ATOM 1332 C C . ASP A 1 184 ? -16.201 10.420 14.745 1.00 93.19 184 ASP A C 1
ATOM 1334 O O . ASP A 1 184 ? -15.837 11.477 14.224 1.00 93.19 184 ASP A O 1
ATOM 1338 N N . GLY A 1 185 ? -16.107 9.258 14.104 1.00 93.69 185 GLY A N 1
ATOM 1339 C CA . GLY A 1 185 ? -15.509 9.166 12.778 1.00 93.69 185 GLY A CA 1
ATOM 1340 C C . GLY A 1 185 ? -15.532 7.758 12.208 1.00 93.69 185 GLY A C 1
ATOM 1341 O O . GLY A 1 185 ? -16.173 6.851 12.740 1.00 93.69 185 GLY A O 1
ATOM 1342 N N . GLY A 1 186 ? -14.819 7.572 11.107 1.00 94.06 186 GLY A N 1
ATOM 1343 C CA . GLY A 1 186 ? -14.681 6.281 10.449 1.00 94.06 186 GLY A CA 1
ATOM 1344 C C . GLY A 1 186 ? -13.541 6.294 9.447 1.00 94.06 186 GLY A C 1
ATOM 1345 O O . GLY A 1 186 ? -12.941 7.334 9.180 1.00 94.06 186 GLY A O 1
ATOM 1346 N N . GLY A 1 187 ? -13.238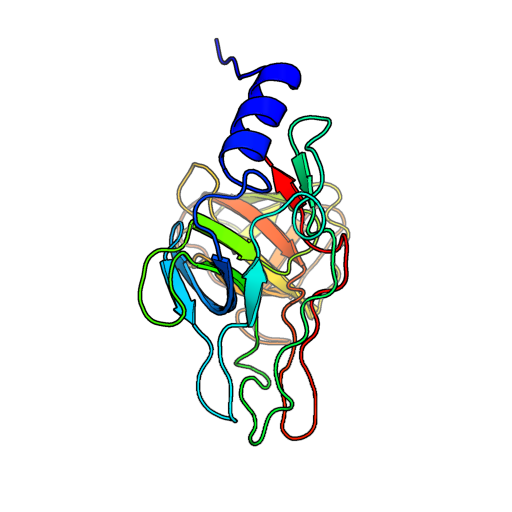 5.127 8.902 1.00 95.62 187 GLY A N 1
ATOM 1347 C CA . GLY A 1 187 ? -12.149 4.969 7.954 1.00 95.62 187 GLY A CA 1
ATOM 1348 C C . GLY A 1 187 ? -12.059 3.554 7.417 1.00 95.62 187 GLY A C 1
ATOM 1349 O O . GLY A 1 187 ? -12.958 2.730 7.607 1.00 95.62 187 GLY A O 1
ATOM 1350 N N . LEU A 1 188 ? -10.950 3.292 6.743 1.00 96.38 188 LEU A N 1
ATOM 1351 C CA . LEU A 1 188 ? -10.548 1.967 6.319 1.00 96.38 188 LEU A CA 1
ATOM 1352 C C . LEU A 1 188 ? -9.503 1.410 7.277 1.00 96.38 188 LEU A C 1
ATOM 1354 O O . LEU A 1 188 ? -8.671 2.141 7.814 1.00 96.38 188 LEU A O 1
ATOM 1358 N N . ILE A 1 189 ? -9.577 0.104 7.484 1.00 97.69 189 ILE A N 1
ATOM 1359 C CA . ILE A 1 189 ? -8.647 -0.682 8.282 1.00 97.69 189 ILE A CA 1
ATOM 1360 C C . ILE A 1 189 ? -8.238 -1.924 7.500 1.00 97.69 189 ILE A C 1
ATOM 1362 O O . ILE A 1 189 ? -9.074 -2.576 6.874 1.00 97.69 189 ILE A O 1
ATOM 1366 N N . ALA A 1 190 ? -6.962 -2.281 7.570 1.00 97.94 190 ALA A N 1
ATOM 1367 C CA . ALA A 1 190 ? -6.458 -3.553 7.074 1.00 97.94 190 ALA A CA 1
ATOM 1368 C C . ALA A 1 190 ? -5.315 -4.068 7.947 1.00 97.94 190 ALA A C 1
ATOM 1370 O O . ALA A 1 190 ? -4.648 -3.298 8.637 1.00 97.94 190 ALA A O 1
ATOM 1371 N N . THR A 1 191 ? -5.062 -5.376 7.892 1.00 98.25 191 THR A N 1
ATOM 1372 C CA . THR A 1 191 ? -3.865 -5.970 8.500 1.00 98.25 191 THR A CA 1
ATOM 1373 C C . THR A 1 191 ? -2.616 -5.333 7.903 1.00 98.25 191 THR A C 1
ATOM 1375 O O . THR A 1 191 ? -2.503 -5.252 6.681 1.00 98.25 191 THR A O 1
ATOM 1378 N N . ASP A 1 192 ? -1.679 -4.927 8.755 1.00 97.06 192 ASP A N 1
ATOM 1379 C CA . ASP A 1 192 ? -0.378 -4.414 8.335 1.00 97.06 192 ASP A CA 1
ATOM 1380 C C . ASP A 1 192 ? 0.522 -5.582 7.907 1.00 97.06 192 ASP A C 1
ATOM 1382 O O . ASP A 1 192 ? 0.926 -6.408 8.732 1.00 97.06 192 ASP A O 1
ATOM 1386 N N . LEU A 1 193 ? 0.816 -5.666 6.609 1.00 96.81 193 LEU A N 1
ATOM 1387 C CA . LEU A 1 193 ? 1.682 -6.683 6.011 1.00 96.81 193 LEU A CA 1
ATOM 1388 C C . LEU A 1 193 ? 3.057 -6.113 5.659 1.00 96.81 193 LEU A C 1
ATOM 1390 O O . LEU A 1 193 ? 3.743 -6.669 4.797 1.00 96.81 193 LEU A O 1
ATOM 1394 N N . ALA A 1 194 ? 3.477 -5.033 6.330 1.00 96.56 194 ALA A N 1
ATOM 1395 C CA . ALA A 1 194 ? 4.827 -4.510 6.204 1.00 96.56 194 ALA A CA 1
ATOM 1396 C C . ALA A 1 194 ? 5.877 -5.614 6.362 1.00 96.56 194 ALA A C 1
ATOM 1398 O O . ALA A 1 194 ? 5.630 -6.657 6.974 1.00 96.56 194 ALA A O 1
ATOM 1399 N N . GLN A 1 195 ? 7.062 -5.394 5.814 1.00 96.50 195 GLN A N 1
ATOM 1400 C CA . GLN A 1 195 ? 8.116 -6.397 5.714 1.00 96.50 195 GLN A CA 1
ATOM 1401 C C . GLN A 1 195 ? 9.451 -5.829 6.191 1.00 96.50 195 GLN A C 1
ATOM 1403 O O . GLN A 1 195 ? 9.684 -4.625 6.151 1.00 96.50 195 GLN A O 1
ATOM 1408 N N . GLU A 1 196 ? 10.333 -6.692 6.685 1.00 96.56 196 GLU A N 1
ATOM 1409 C CA . GLU A 1 196 ? 11.692 -6.281 7.038 1.00 96.56 196 GLU A CA 1
ATOM 1410 C C . GLU A 1 196 ? 12.611 -6.334 5.813 1.00 96.56 196 GLU A C 1
ATOM 1412 O O . GLU A 1 196 ? 12.406 -7.129 4.896 1.00 96.56 196 GLU A O 1
ATOM 1417 N N . TYR A 1 197 ? 13.667 -5.526 5.832 1.00 97.69 197 TYR A N 1
ATOM 1418 C CA . TYR A 1 197 ? 14.738 -5.559 4.847 1.00 97.69 197 TYR A CA 1
ATOM 1419 C C . TYR A 1 197 ? 16.070 -5.372 5.572 1.00 97.69 197 TYR A C 1
ATOM 1421 O O . TYR A 1 197 ? 16.489 -4.261 5.900 1.00 97.69 197 TYR A O 1
ATOM 1429 N N . ARG A 1 198 ? 16.680 -6.506 5.910 1.00 96.69 198 ARG A N 1
ATOM 1430 C CA . ARG A 1 198 ? 17.788 -6.604 6.866 1.00 96.69 198 ARG A CA 1
ATOM 1431 C C . ARG A 1 198 ? 19.090 -6.975 6.186 1.00 96.69 198 ARG A C 1
ATOM 1433 O O . ARG A 1 198 ? 19.060 -7.570 5.107 1.00 96.69 198 ARG A O 1
ATOM 1440 N N . LEU A 1 199 ? 20.206 -6.692 6.856 1.00 97.12 199 LEU A N 1
ATOM 1441 C CA . LEU A 1 199 ? 21.548 -7.101 6.446 1.00 97.12 199 LEU A CA 1
ATOM 1442 C C . LEU A 1 199 ? 21.556 -8.561 5.968 1.00 97.12 199 LEU A C 1
ATOM 1444 O O . LEU A 1 199 ? 21.116 -9.463 6.677 1.00 97.12 199 LEU A O 1
ATOM 1448 N N . GLY A 1 200 ? 22.085 -8.788 4.767 1.00 96.19 200 GLY A N 1
ATOM 1449 C CA . GLY A 1 200 ? 22.223 -10.122 4.185 1.00 96.19 200 GLY A CA 1
ATOM 1450 C C . GLY A 1 200 ? 20.966 -10.664 3.498 1.00 96.19 200 GLY A C 1
ATOM 1451 O O . GLY A 1 200 ? 21.070 -11.653 2.772 1.00 96.19 200 GLY A O 1
ATOM 1452 N N . ASN A 1 201 ? 19.809 -10.009 3.620 1.00 95.56 201 ASN A N 1
ATOM 1453 C CA . ASN A 1 201 ? 18.587 -10.416 2.924 1.00 95.56 201 ASN A CA 1
ATOM 1454 C C . ASN A 1 201 ? 18.355 -9.593 1.652 1.00 95.56 201 ASN A C 1
ATOM 1456 O O . ASN A 1 201 ? 18.861 -8.483 1.490 1.00 95.56 201 ASN A O 1
ATOM 1460 N N . THR A 1 202 ? 17.567 -10.152 0.736 1.00 96.38 202 THR A N 1
ATOM 1461 C CA . THR A 1 202 ? 17.024 -9.456 -0.437 1.00 96.38 202 THR A CA 1
ATOM 1462 C C . THR A 1 202 ? 15.534 -9.215 -0.238 1.00 96.38 202 THR A C 1
ATOM 1464 O O . THR A 1 202 ? 14.824 -10.089 0.257 1.00 96.38 202 THR A O 1
ATOM 1467 N N . PHE A 1 203 ? 15.059 -8.036 -0.638 1.00 98.25 203 PHE A N 1
ATOM 1468 C CA . PHE A 1 203 ? 13.630 -7.753 -0.718 1.00 98.25 203 PHE A CA 1
ATOM 1469 C C . PHE A 1 203 ? 13.109 -8.152 -2.099 1.00 98.25 203 PHE A C 1
ATOM 1471 O O . PHE A 1 203 ? 13.751 -7.862 -3.114 1.00 98.25 203 PHE A O 1
ATOM 1478 N N . VAL A 1 204 ? 11.951 -8.807 -2.149 1.00 97.94 204 VAL A N 1
ATOM 1479 C CA . VAL A 1 204 ? 11.365 -9.297 -3.399 1.00 97.94 204 VAL A CA 1
ATOM 1480 C C . VAL A 1 204 ? 9.887 -8.938 -3.465 1.00 97.94 204 VAL A C 1
ATOM 1482 O O . VAL A 1 204 ? 9.125 -9.266 -2.562 1.00 97.94 204 VAL A O 1
ATOM 1485 N N . ILE A 1 205 ? 9.476 -8.328 -4.576 1.00 98.06 205 ILE A N 1
ATOM 1486 C CA . ILE A 1 205 ? 8.069 -8.237 -4.972 1.00 98.06 205 ILE A CA 1
ATOM 1487 C C . ILE A 1 205 ? 7.857 -9.301 -6.047 1.00 98.06 205 ILE A C 1
ATOM 1489 O O . ILE A 1 205 ? 8.403 -9.201 -7.147 1.00 98.06 205 ILE A O 1
ATOM 1493 N N . GLY A 1 206 ? 7.118 -10.360 -5.720 1.00 97.94 206 GLY A N 1
ATOM 1494 C CA . GLY A 1 206 ? 6.865 -11.460 -6.649 1.00 97.94 206 GLY A CA 1
ATOM 1495 C C . GLY A 1 206 ? 6.055 -11.017 -7.869 1.00 97.94 206 GLY A C 1
ATOM 1496 O O . GLY A 1 206 ? 5.276 -10.065 -7.798 1.00 97.94 206 GLY A O 1
ATOM 1497 N N . ALA A 1 207 ? 6.211 -11.717 -8.995 1.00 98.06 207 ALA A N 1
ATOM 1498 C CA . ALA A 1 207 ? 5.312 -11.549 -10.138 1.00 98.06 207 ALA A CA 1
ATOM 1499 C C . ALA A 1 207 ? 3.845 -11.744 -9.702 1.00 98.06 207 ALA A C 1
ATOM 1501 O O . ALA A 1 207 ? 3.541 -12.646 -8.919 1.00 98.06 207 ALA A O 1
ATOM 1502 N N . GLY A 1 208 ? 2.949 -10.881 -10.176 1.00 97.06 208 GLY A N 1
ATOM 1503 C CA . GLY A 1 208 ? 1.521 -10.908 -9.855 1.00 97.06 208 GLY A CA 1
ATOM 1504 C C . GLY A 1 208 ? 1.158 -10.481 -8.429 1.00 97.06 208 GLY A C 1
ATOM 1505 O O . GLY A 1 208 ? -0.004 -10.586 -8.057 1.00 97.06 208 GLY A O 1
ATOM 1506 N N . SER A 1 209 ? 2.121 -10.036 -7.614 1.00 95.25 209 SER A N 1
ATOM 1507 C CA . SER A 1 209 ? 1.870 -9.687 -6.204 1.00 95.25 209 SER A CA 1
ATOM 1508 C C . SER A 1 209 ? 1.334 -8.268 -6.014 1.00 95.25 209 SER A C 1
ATOM 1510 O O . SER A 1 209 ? 0.755 -7.972 -4.973 1.00 95.25 209 SER A O 1
ATOM 1512 N N . VAL A 1 210 ? 1.535 -7.390 -6.996 1.00 96.19 210 VAL A N 1
ATOM 1513 C CA . VAL A 1 210 ? 1.006 -6.025 -6.999 1.00 96.19 210 VAL A CA 1
ATOM 1514 C C . VAL A 1 210 ? -0.126 -5.941 -8.003 1.00 96.19 210 VAL A C 1
ATOM 1516 O O . VAL A 1 210 ? 0.041 -6.367 -9.143 1.00 96.19 210 VAL A O 1
ATOM 1519 N N . THR A 1 211 ? -1.240 -5.344 -7.592 1.00 95.00 211 THR A N 1
ATOM 1520 C CA . THR A 1 211 ? -2.358 -4.995 -8.469 1.00 95.00 211 THR A CA 1
ATOM 1521 C C . THR A 1 211 ? -2.517 -3.484 -8.479 1.00 95.00 211 THR A C 1
ATOM 1523 O O . THR A 1 211 ? -2.513 -2.847 -7.429 1.00 95.00 211 THR A O 1
ATOM 1526 N N . ILE A 1 212 ? -2.631 -2.926 -9.677 1.00 95.69 212 ILE A N 1
ATOM 1527 C CA . ILE A 1 212 ? -2.937 -1.525 -9.939 1.00 95.69 212 ILE A CA 1
ATOM 1528 C C . ILE A 1 212 ? -4.296 -1.508 -10.621 1.00 95.69 212 ILE A C 1
ATOM 1530 O O . ILE A 1 212 ? -4.473 -2.177 -11.642 1.00 95.69 212 ILE A O 1
ATOM 1534 N N . SER A 1 213 ? -5.228 -0.762 -10.046 1.00 93.56 213 SER A N 1
ATOM 1535 C CA . SER A 1 213 ? -6.612 -0.673 -10.502 1.00 93.56 213 SER A CA 1
ATOM 1536 C C . SER A 1 213 ? -6.936 0.757 -10.912 1.00 93.56 213 SER A C 1
ATOM 1538 O O . SER A 1 213 ? -6.364 1.706 -10.375 1.00 93.56 213 SER A O 1
ATOM 1540 N N . GLU A 1 214 ? -7.836 0.896 -11.874 1.00 92.62 214 GLU A N 1
ATOM 1541 C CA . GLU A 1 214 ? -8.534 2.146 -12.152 1.00 92.62 214 GLU A CA 1
ATOM 1542 C C . GLU A 1 214 ? -9.937 2.043 -11.565 1.00 92.62 214 GLU A C 1
ATOM 1544 O O . GLU A 1 214 ? -10.653 1.094 -11.878 1.00 92.62 214 GLU A O 1
ATOM 1549 N N . ASP A 1 215 ? -10.297 3.029 -10.745 1.00 75.12 215 ASP A N 1
ATOM 1550 C CA . ASP A 1 215 ? -11.651 3.201 -10.214 1.00 75.12 215 ASP A CA 1
ATOM 1551 C C . ASP A 1 215 ? -12.510 4.133 -11.088 1.00 75.12 215 ASP A C 1
ATOM 1553 O O . ASP A 1 215 ? -11.976 4.978 -11.873 1.00 75.12 215 ASP A O 1
#

Secondary structure (DSSP, 8-state):
------HHHHHHHHHHHSSEEEEEEEEEEEEEEEEETTEEEE--STT---EEEEEETTTSPPPBTTEEE-SS-EEEEEPSS-SBBTTB-B-EEEEESSSSSS-EEEEEE-B---EEEEEETTTTEEE-TT----TT-EEEEE-SSSPPPTT--TTEEEEEES--SSEEEEESSTT-PPPP--S-EEEEEEEB--B-B-TT-EEEE-TT--EEE--

Sequence (215 aa):
MAGSKGDAYENTVLDTALGNGSPASLYWALVQEFTGDGTFTEASGGSYARVAQTNNSTNFPAASGGSKSNGTTVTFVQATADIAADPNRIHGWALMDASSGGNARYWGEFVGTAKVFVVKASTDIFTSIGHGYTNGTKVRVWSAGPALPSGIAQFTTYYIINATTDTFQFSATSGGSAVDVTADGGGLIATDLAQEYRLGNTFVIGAGSVTISED

Foldseek 3Di:
DDDDDFFVVLLVVLCVVAAVCPVQKKWKWFFQFDDDDQDGDTFDAQQWWTFIDGRHCQQWNGDGRQKTWGNAKTKTDAGQFWRADPPGFRFWMFIAPDRDDGGTPDIDGPWDDKFKWWDDLVPQKIFTAQPVDDFQFWKAWAAPDKDDFPQDDHRAIWTWAPDDRTITFTDNDRVDDGGRTNHIDMTMMTGRRTHTRGHRDMDMDGRRNDMDGDD

Radius of gyration: 18.82 Å; chains: 1; bounding box: 51×24×50 Å

pLDDT: mean 95.44, std 4.56, range [58.34, 98.75]